Protein AF-A0A1D3D3E5-F1 (afdb_monomer_lite)

InterPro domains:
  IPR006357 HAD-superfamily hydrolase, subfamily IIA [PF13344] (22-102)
  IPR006357 HAD-superfamily hydrolase, subfamily IIA [TIGR01460] (21-247)
  IPR023214 HAD superfamily [G3DSA:3.40.50.1000] (22-260)
  IPR023214 HAD superfamily [G3DSA:3.40.50.1000] (60-199)
  IPR036412 HAD-like superfamily [SSF56784] (21-257)

pLDDT: mean 77.62, std 26.49, range [22.97, 98.88]

Foldseek 3Di:
DWKKKWFDDDDDDDDDDDDDPPPDIQIATAELAQQAALVRVQVVCVVVVHHDDSLRYQYLLLLVLVVVVVVVVVVVVVDPAAEAEEEAHHPRSVVSNVVSVHHYDDAQPPDDDDFPPVPPGDDDDDLRYQAYEFFDGPPDDPNSLVRLLCCCQVNVHAAAYSALPQWDCPDPPDTDGGRNVRQVSSCVSNVAHHQYRAFLHPSSLVSVCVSCVPTDQARIETEEADCRGRVNNCVVNVHHYDHDCPDDDHPVNVVVVVVVVVVLVVVVDDDDDPDDDDDDDYDDDDDDDDDDDDDDDDDDDDVVPPVPDPNDDDDDDDDDD

Radius of gyration: 25.38 Å; chains: 1; bounding box: 87×49×77 Å

Organism: NCBI:txid88456

Structure (mmCIF, N/CA/C/O backbone):
data_AF-A0A1D3D3E5-F1
#
_entry.id   AF-A0A1D3D3E5-F1
#
loop_
_atom_site.group_PDB
_atom_site.id
_atom_site.type_symbol
_atom_site.label_atom_id
_atom_site.label_alt_id
_atom_site.label_comp_id
_atom_site.label_asym_id
_atom_site.label_entity_id
_atom_site.label_seq_id
_atom_site.pdbx_PDB_ins_code
_atom_site.Cartn_x
_atom_site.Cartn_y
_atom_site.Cartn_z
_atom_site.occupancy
_atom_site.B_iso_or_equiv
_atom_site.auth_seq_id
_atom_site.auth_comp_id
_atom_site.auth_asym_id
_atom_site.auth_atom_id
_atom_site.pdbx_PDB_model_num
ATOM 1 N N . MET A 1 1 ? -5.821 12.959 5.606 1.00 32.31 1 MET A N 1
ATOM 2 C CA . MET A 1 1 ? -6.548 13.275 6.849 1.00 32.31 1 MET A CA 1
ATOM 3 C C . MET A 1 1 ? -7.236 11.982 7.234 1.00 32.31 1 MET A C 1
ATOM 5 O O . MET A 1 1 ? -7.736 11.314 6.345 1.00 32.31 1 MET A O 1
ATOM 9 N N . SER A 1 2 ? -6.997 11.518 8.459 1.00 32.91 2 SER A N 1
ATOM 10 C CA . SER A 1 2 ? -7.168 10.118 8.868 1.00 32.91 2 SER A CA 1
ATOM 11 C C . SER A 1 2 ? -8.568 9.887 9.411 1.00 32.91 2 SER A C 1
ATOM 13 O O . SER A 1 2 ? -9.016 10.667 10.246 1.00 32.91 2 SER A O 1
ATOM 15 N N . GLY A 1 3 ? -9.197 8.791 8.994 1.00 30.47 3 GLY A N 1
ATOM 16 C CA . GLY A 1 3 ? -10.377 8.267 9.659 1.00 30.47 3 GLY A CA 1
ATOM 17 C C . GLY A 1 3 ? -10.046 7.698 11.044 1.00 30.47 3 GLY A C 1
ATOM 18 O O . GLY A 1 3 ? -8.921 7.236 11.270 1.00 30.47 3 GLY A O 1
ATOM 19 N N . THR A 1 4 ? -11.001 7.776 11.971 1.00 36.31 4 THR A N 1
ATOM 20 C CA . THR A 1 4 ? -10.875 7.393 13.387 1.00 36.31 4 THR A CA 1
ATOM 21 C C . THR A 1 4 ? -11.815 6.234 13.699 1.00 36.31 4 THR A C 1
ATOM 23 O O . THR A 1 4 ? -12.999 6.333 13.415 1.00 36.31 4 THR A O 1
ATOM 26 N N . LEU A 1 5 ? -11.307 5.158 14.299 1.00 32.28 5 LEU A N 1
ATOM 27 C CA . LEU A 1 5 ? -12.083 3.990 14.737 1.00 32.28 5 LEU A CA 1
ATOM 28 C C . LEU A 1 5 ? -12.187 3.945 16.277 1.00 32.28 5 LEU A C 1
ATOM 30 O O . LEU A 1 5 ? -11.155 4.117 16.927 1.00 32.28 5 LEU A O 1
ATOM 34 N N . THR A 1 6 ? -13.377 3.739 16.871 1.00 32.62 6 THR A N 1
ATOM 35 C CA . THR A 1 6 ? -13.570 3.735 18.353 1.00 32.62 6 THR A CA 1
ATOM 36 C C . THR A 1 6 ? -14.175 2.444 18.912 1.00 32.62 6 THR A C 1
ATOM 38 O O . THR A 1 6 ? -15.279 2.176 18.489 1.00 32.62 6 THR A O 1
ATOM 41 N N . THR A 1 7 ? -13.586 1.769 19.920 1.00 34.97 7 THR A N 1
ATOM 42 C CA . THR A 1 7 ? -14.172 0.658 20.744 1.00 34.97 7 THR A CA 1
ATOM 43 C C . THR A 1 7 ? -13.557 0.533 22.162 1.00 34.97 7 THR A C 1
ATOM 45 O O . THR A 1 7 ? -12.591 1.253 22.424 1.00 34.97 7 THR A O 1
ATOM 48 N N . PRO A 1 8 ? -14.123 -0.273 23.107 1.00 35.38 8 PRO A N 1
ATOM 49 C CA . PRO A 1 8 ? -13.685 -0.370 24.515 1.00 35.38 8 PRO A CA 1
ATOM 50 C C . PRO A 1 8 ? -12.708 -1.527 24.883 1.00 35.38 8 PRO A C 1
ATOM 52 O O . PRO A 1 8 ? -13.111 -2.691 24.874 1.00 35.38 8 PRO A O 1
ATOM 55 N N . ALA A 1 9 ? -11.510 -1.188 25.390 1.00 30.45 9 ALA A N 1
ATOM 56 C CA . ALA A 1 9 ? -10.502 -2.143 25.890 1.00 30.45 9 ALA A CA 1
ATOM 57 C C . ALA A 1 9 ? -10.400 -2.218 27.425 1.00 30.45 9 ALA A C 1
ATOM 59 O O . ALA A 1 9 ? -10.639 -1.238 28.138 1.00 30.45 9 ALA A O 1
ATOM 60 N N . ALA A 1 10 ? -9.976 -3.388 27.915 1.00 30.36 10 ALA A N 1
ATOM 61 C CA . ALA A 1 10 ? -9.790 -3.755 29.320 1.00 30.36 10 ALA A CA 1
ATOM 62 C C . ALA A 1 10 ? -8.475 -3.242 29.962 1.00 30.36 10 ALA A C 1
ATOM 64 O O . ALA A 1 10 ? -7.513 -2.870 29.299 1.00 30.36 10 ALA A O 1
ATOM 65 N N . SER A 1 11 ? -8.475 -3.220 31.299 1.00 32.47 11 SER A N 1
ATOM 66 C CA . SER A 1 11 ? -7.604 -2.468 32.218 1.00 32.47 11 SER A CA 1
ATOM 67 C C . SER A 1 11 ? -6.360 -3.195 32.759 1.00 32.47 11 SER A C 1
ATOM 69 O O . SER A 1 11 ? -6.458 -4.385 33.048 1.00 32.47 11 SER A O 1
ATOM 71 N N . SER A 1 12 ? -5.326 -2.435 33.174 1.00 29.75 12 SER A N 1
ATOM 72 C CA . SER A 1 12 ? -4.644 -2.643 34.478 1.00 29.75 12 SER A CA 1
ATOM 73 C C . SER A 1 12 ? -3.801 -1.437 34.980 1.00 29.75 12 SER A C 1
ATOM 75 O O . SER A 1 12 ? -2.846 -1.043 34.319 1.00 29.75 12 SER A O 1
ATOM 77 N N . THR A 1 13 ? -4.144 -0.960 36.199 1.00 31.55 13 THR A N 1
ATOM 78 C CA . THR A 1 13 ? -3.358 -0.269 37.277 1.00 31.55 13 THR A CA 1
ATOM 79 C C . THR A 1 13 ? -2.727 1.127 37.048 1.00 31.55 13 THR A C 1
ATOM 81 O O . THR A 1 13 ? -2.071 1.320 36.040 1.00 31.55 13 THR A O 1
ATOM 84 N N . ALA A 1 14 ? -2.707 2.126 37.956 1.00 30.61 14 ALA A N 1
ATOM 85 C CA . ALA A 1 14 ? -3.463 2.524 39.163 1.00 30.61 14 ALA A CA 1
ATOM 86 C C . ALA A 1 14 ? -2.977 3.936 39.635 1.00 30.61 14 ALA A C 1
ATOM 88 O O . ALA A 1 14 ? -1.772 4.134 39.772 1.00 30.61 14 ALA A O 1
ATOM 89 N N . SER A 1 15 ? -3.885 4.896 39.898 1.00 27.84 15 SER A N 1
ATOM 90 C CA . SER A 1 15 ? -3.884 5.933 40.979 1.00 27.84 15 SER A CA 1
ATOM 91 C C . SER A 1 15 ? -4.941 7.036 40.693 1.00 27.84 15 SER A C 1
ATOM 93 O O . SER A 1 15 ? -5.090 7.491 39.565 1.00 27.84 15 SER A O 1
ATOM 95 N N . THR A 1 16 ? -5.754 7.375 41.702 1.00 36.06 16 THR A N 1
ATOM 96 C CA . THR A 1 16 ? -7.124 7.964 41.651 1.00 36.06 16 THR A CA 1
ATOM 97 C C . THR A 1 16 ? -7.174 9.529 41.678 1.00 36.06 16 THR A C 1
ATOM 99 O O . THR A 1 16 ? -6.125 10.142 41.846 1.00 36.06 16 THR A O 1
ATOM 102 N N . PRO A 1 17 ? -8.333 10.227 41.501 1.00 52.41 17 PRO A N 1
ATOM 103 C CA . PRO A 1 17 ? -8.557 11.204 40.415 1.00 52.41 17 PRO A CA 1
ATOM 104 C C . PRO A 1 17 ? -8.975 12.625 40.897 1.00 52.41 17 PRO A C 1
ATOM 106 O O . PRO A 1 17 ? -9.085 12.868 42.099 1.00 52.41 17 PRO A O 1
ATOM 109 N N . PRO A 1 18 ? -9.333 13.553 39.979 1.00 36.53 18 PRO A N 1
ATOM 110 C CA . PRO A 1 18 ? -10.574 14.297 40.226 1.00 36.53 18 PRO A CA 1
ATOM 111 C C . PRO A 1 18 ? -11.495 14.470 38.997 1.00 36.53 18 PRO A C 1
ATOM 113 O O . PRO A 1 18 ? -11.074 14.805 37.895 1.00 36.53 18 PRO A O 1
ATOM 116 N N . THR A 1 19 ? -12.792 14.274 39.269 1.00 36.34 19 THR A N 1
ATOM 117 C CA . THR A 1 19 ? -13.997 14.867 38.647 1.00 36.34 19 THR A CA 1
ATOM 118 C C . THR A 1 19 ? -14.174 14.837 37.120 1.00 36.34 19 THR A C 1
ATOM 120 O O . THR A 1 19 ? -13.671 15.684 36.387 1.00 36.34 19 THR A O 1
ATOM 123 N N . GLY A 1 20 ? -15.064 13.937 36.682 1.00 33.00 20 GLY A N 1
ATOM 124 C CA . GLY A 1 20 ? -15.698 13.911 35.362 1.00 33.00 20 GLY A CA 1
ATOM 125 C C . GLY A 1 20 ? -15.494 12.563 34.681 1.00 33.00 20 GLY A C 1
ATOM 126 O O . GLY A 1 20 ? -14.380 12.255 34.275 1.00 33.00 20 GLY A O 1
ATOM 127 N N . ASN A 1 21 ? -16.554 11.762 34.536 1.00 38.19 21 ASN A N 1
ATOM 128 C CA . ASN A 1 21 ? -16.557 10.522 33.748 1.00 38.19 21 ASN A CA 1
ATOM 129 C C . ASN A 1 21 ? -16.274 10.827 32.260 1.00 38.19 21 ASN A C 1
ATOM 131 O O . ASN A 1 21 ? -17.169 10.796 31.418 1.00 38.19 21 ASN A O 1
ATOM 135 N N . LYS A 1 22 ? -15.024 11.135 31.907 1.00 44.12 22 LYS A N 1
ATOM 136 C CA . LYS A 1 22 ? -14.541 11.060 30.531 1.00 44.12 22 LYS A CA 1
ATOM 137 C C . LYS A 1 22 ? -14.274 9.588 30.265 1.00 44.12 22 LYS A C 1
ATOM 139 O O . LYS A 1 22 ? -13.222 9.075 30.628 1.00 44.12 22 LYS A O 1
ATOM 144 N N . GLN A 1 23 ? -15.258 8.893 29.699 1.00 55.16 23 GLN A N 1
ATOM 145 C CA . GLN A 1 23 ? -15.055 7.530 29.215 1.00 55.16 23 GLN A CA 1
ATOM 146 C C . GLN A 1 23 ? -13.846 7.533 28.269 1.00 55.16 23 GLN A C 1
ATOM 148 O O . GLN A 1 23 ? -13.892 8.155 27.207 1.00 55.16 23 GLN A O 1
ATOM 153 N N . HIS A 1 24 ? -12.752 6.894 28.686 1.00 69.88 24 HIS A N 1
ATOM 154 C CA . HIS A 1 24 ? -11.571 6.708 27.853 1.00 69.88 24 HIS A CA 1
ATOM 155 C C . HIS A 1 24 ? -11.975 5.846 26.652 1.00 69.88 24 HIS A C 1
ATOM 157 O O . HIS A 1 24 ? -12.367 4.693 26.819 1.00 69.88 24 HIS A O 1
ATOM 163 N N . LYS A 1 25 ? -11.938 6.426 25.449 1.00 83.06 25 LYS A N 1
ATOM 164 C CA . LYS A 1 25 ? -12.136 5.702 24.189 1.00 83.06 25 LYS A CA 1
ATOM 165 C C . LYS A 1 25 ? -10.772 5.356 23.608 1.00 83.06 25 LYS A C 1
ATOM 167 O O . LYS A 1 25 ? -9.918 6.239 23.517 1.00 83.06 25 LYS A O 1
ATOM 172 N N . SER A 1 26 ? -10.592 4.111 23.180 1.00 88.00 26 SER A N 1
ATOM 173 C CA . SER A 1 26 ? -9.443 3.731 22.360 1.00 88.00 26 SER A CA 1
ATOM 174 C C . SER A 1 26 ? -9.603 4.333 20.967 1.00 88.00 26 SER A C 1
ATOM 176 O O . SER A 1 26 ? -10.707 4.372 20.418 1.00 88.00 26 SER A O 1
ATOM 178 N N . VAL A 1 27 ? -8.504 4.842 20.416 1.00 92.62 27 VAL A N 1
ATOM 179 C CA . VAL A 1 27 ? -8.473 5.518 19.116 1.00 92.62 27 VAL A CA 1
ATOM 180 C C . VAL A 1 27 ? -7.399 4.878 18.257 1.00 92.62 27 VAL A C 1
ATOM 182 O O . VAL A 1 27 ? -6.234 4.852 18.658 1.00 92.62 27 VAL A O 1
ATOM 185 N N . TYR A 1 28 ? -7.803 4.427 17.071 1.00 96.25 28 TYR A N 1
ATOM 186 C CA . TYR A 1 28 ? -6.913 3.977 16.005 1.00 96.25 28 TYR A CA 1
ATOM 187 C C . TYR A 1 28 ? -7.003 4.922 14.801 1.00 96.25 28 TYR A C 1
ATOM 189 O O . TYR A 1 28 ? -8.079 5.424 14.460 1.00 96.25 28 TYR A O 1
ATOM 197 N N . TYR A 1 29 ? -5.864 5.150 14.154 1.00 97.06 29 TYR A N 1
ATOM 198 C CA . TYR A 1 29 ? -5.689 5.987 12.973 1.00 97.06 29 TYR A CA 1
ATOM 199 C C . TYR A 1 29 ? -5.499 5.092 11.755 1.00 97.06 29 TYR A C 1
ATOM 201 O O . TYR A 1 29 ? -4.453 4.463 11.595 1.00 97.06 29 TYR A O 1
ATOM 209 N N . LEU A 1 30 ? -6.523 5.040 10.903 1.00 97.06 30 LEU A N 1
ATOM 210 C CA . LEU A 1 30 ? -6.578 4.143 9.754 1.00 97.06 30 LEU A CA 1
ATOM 211 C C . LEU A 1 30 ? -6.383 4.911 8.439 1.00 97.06 30 LEU A C 1
ATOM 213 O O . LEU A 1 30 ? -7.235 5.714 8.045 1.00 97.06 30 LEU A O 1
ATOM 217 N N . THR A 1 31 ? -5.295 4.642 7.714 1.00 95.56 31 THR A N 1
ATOM 218 C CA . THR A 1 31 ? -4.895 5.433 6.534 1.00 95.56 31 THR A CA 1
ATOM 219 C C . THR A 1 31 ? -4.471 4.585 5.332 1.00 95.56 31 THR A C 1
ATOM 221 O O . THR A 1 31 ? -3.685 3.648 5.458 1.00 95.56 31 THR A O 1
ATOM 224 N N . ASN A 1 32 ? -4.937 4.969 4.135 1.00 95.75 32 ASN A N 1
ATOM 225 C CA . ASN A 1 32 ? -4.475 4.391 2.865 1.00 95.75 32 ASN A CA 1
ATOM 226 C C . ASN A 1 32 ? -3.113 4.939 2.413 1.00 95.75 32 ASN A C 1
ATOM 228 O O . ASN A 1 32 ? -2.501 4.402 1.490 1.00 95.75 32 ASN A O 1
ATOM 232 N N . ASN A 1 33 ? -2.605 5.981 3.071 1.00 94.44 33 ASN A N 1
ATOM 233 C CA . ASN A 1 33 ? -1.346 6.606 2.699 1.00 94.44 33 ASN A CA 1
ATOM 234 C C . ASN A 1 33 ? -0.138 5.726 3.091 1.00 94.44 33 ASN A C 1
ATOM 236 O O . ASN A 1 33 ? 0.085 5.485 4.276 1.00 94.44 33 ASN A O 1
ATOM 240 N N . SER A 1 34 ? 0.655 5.315 2.095 1.00 95.50 34 SER A N 1
ATOM 241 C CA . SER A 1 34 ? 1.883 4.523 2.255 1.00 95.50 34 SER A CA 1
ATOM 242 C C . SER A 1 34 ? 3.176 5.347 2.212 1.00 95.50 34 SER A C 1
ATOM 244 O O . SER A 1 34 ? 4.249 4.761 2.173 1.00 95.50 34 SER A O 1
ATOM 246 N N . THR A 1 35 ? 3.122 6.684 2.179 1.00 95.81 35 THR A N 1
ATOM 247 C CA . THR A 1 35 ? 4.333 7.523 2.068 1.00 95.81 35 THR A CA 1
ATOM 248 C C . THR A 1 35 ? 5.177 7.554 3.337 1.00 95.81 35 THR A C 1
ATOM 250 O O . THR A 1 35 ? 6.322 7.988 3.300 1.00 95.81 35 THR A O 1
ATOM 253 N N . LEU A 1 36 ? 4.596 7.171 4.477 1.00 96.94 36 LEU A N 1
ATOM 254 C CA . LEU A 1 36 ? 5.242 7.174 5.786 1.00 96.94 36 LEU A CA 1
ATOM 255 C C . LEU A 1 36 ? 5.172 5.779 6.415 1.00 96.94 36 LEU A C 1
ATOM 257 O O . LEU A 1 36 ? 4.212 5.028 6.204 1.00 96.94 36 LEU A O 1
ATOM 261 N N . SER A 1 37 ? 6.176 5.472 7.228 1.00 98.00 37 SER A N 1
ATOM 262 C CA . SER A 1 37 ? 6.123 4.401 8.218 1.00 98.00 37 SER A CA 1
ATOM 263 C C . SER A 1 37 ? 5.167 4.774 9.357 1.00 98.00 37 SER A C 1
ATOM 265 O O . SER A 1 37 ? 4.745 5.931 9.492 1.00 98.00 37 SER A O 1
ATOM 267 N N . ARG A 1 38 ? 4.837 3.819 10.228 1.00 98.06 38 ARG A N 1
ATOM 268 C CA . ARG A 1 38 ? 4.086 4.085 11.463 1.00 98.06 38 ARG A CA 1
ATOM 269 C C . ARG A 1 38 ? 4.810 5.099 12.337 1.00 98.06 38 ARG A C 1
ATOM 271 O O . ARG A 1 38 ? 4.169 6.031 12.816 1.00 98.06 38 ARG A O 1
ATOM 278 N N . LYS A 1 39 ? 6.138 4.996 12.448 1.00 97.81 39 LYS A N 1
ATOM 279 C CA . LYS A 1 39 ? 6.988 5.999 13.112 1.00 97.81 39 LYS A CA 1
ATOM 280 C C . LYS A 1 39 ? 6.805 7.388 12.512 1.00 97.81 39 LYS A C 1
ATOM 282 O O . LYS A 1 39 ? 6.546 8.345 13.241 1.00 97.81 39 LYS A O 1
ATOM 287 N N . GLY A 1 40 ? 6.858 7.491 11.184 1.00 97.69 40 GLY A N 1
ATOM 288 C CA . GLY A 1 40 ? 6.626 8.748 10.475 1.00 97.69 40 GLY A CA 1
ATOM 289 C C . GLY A 1 40 ? 5.229 9.327 10.724 1.00 97.69 40 GLY A C 1
ATOM 290 O O . GLY A 1 40 ? 5.082 10.533 10.929 1.00 97.69 40 GLY A O 1
ATOM 291 N N . PHE A 1 41 ? 4.191 8.487 10.759 1.00 97.75 41 PHE A N 1
ATOM 292 C CA . PHE A 1 41 ? 2.831 8.928 11.081 1.00 97.75 41 PHE A CA 1
ATOM 293 C C . PHE A 1 41 ? 2.669 9.364 12.536 1.00 97.75 41 PHE A C 1
ATOM 295 O O . PHE A 1 41 ? 2.012 10.376 12.769 1.00 97.75 41 PHE A O 1
ATOM 302 N N . VAL A 1 42 ? 3.279 8.661 13.492 1.00 97.81 42 VAL A N 1
ATOM 303 C CA . VAL A 1 42 ? 3.283 9.065 14.904 1.00 97.81 42 VAL A CA 1
ATOM 304 C C . VAL A 1 42 ? 3.918 10.443 15.052 1.00 97.81 42 VAL A C 1
ATOM 306 O O . VAL A 1 42 ? 3.284 11.346 15.596 1.00 97.81 42 VAL A O 1
ATOM 309 N N . ALA A 1 43 ? 5.111 10.646 14.487 1.00 97.31 43 ALA A N 1
ATOM 310 C CA . ALA A 1 43 ? 5.784 11.943 14.510 1.00 97.31 43 ALA A CA 1
ATOM 311 C C . ALA A 1 43 ? 4.911 13.042 13.878 1.00 97.31 43 ALA A C 1
ATOM 313 O O . ALA A 1 43 ? 4.754 14.125 14.439 1.00 97.31 43 ALA A O 1
ATOM 314 N N . LYS A 1 44 ? 4.271 12.753 12.739 1.00 96.06 44 LYS A N 1
ATOM 315 C CA . LYS A 1 44 ? 3.366 13.695 12.069 1.00 96.06 44 LYS A CA 1
ATOM 316 C C . LYS A 1 44 ? 2.115 14.024 12.888 1.00 96.06 44 LYS A C 1
ATOM 318 O O . LYS A 1 44 ? 1.667 15.163 12.873 1.00 96.06 44 LYS A O 1
ATOM 323 N N . LEU A 1 45 ? 1.505 13.053 13.557 1.00 94.88 45 LEU A N 1
ATOM 324 C CA . LEU A 1 45 ? 0.327 13.298 14.393 1.00 94.88 45 LEU A CA 1
ATOM 325 C C . LEU A 1 45 ? 0.702 14.106 15.641 1.00 94.88 45 LEU A C 1
ATOM 327 O O . LEU A 1 45 ? -0.020 15.030 16.011 1.00 94.88 45 LEU A O 1
ATOM 331 N N . GLN A 1 46 ? 1.877 13.850 16.216 1.00 95.00 46 GLN A N 1
ATOM 332 C CA . GLN A 1 46 ? 2.401 14.623 17.341 1.00 95.00 46 GLN A CA 1
ATOM 333 C C . GLN A 1 46 ? 2.611 16.103 16.992 1.00 95.00 46 GLN A C 1
ATOM 335 O O . GLN A 1 46 ? 2.231 16.961 17.787 1.00 95.00 46 GLN A O 1
ATOM 340 N N . THR A 1 47 ? 3.126 16.437 15.799 1.00 96.69 47 THR A N 1
ATOM 341 C CA . THR A 1 47 ? 3.261 17.850 15.377 1.00 96.69 47 THR A CA 1
ATOM 342 C C . THR A 1 47 ? 1.917 18.556 15.188 1.00 96.69 47 THR A C 1
ATOM 344 O O . THR A 1 47 ? 1.852 19.780 15.268 1.00 96.69 47 THR A O 1
ATOM 347 N N . LEU A 1 48 ? 0.836 17.798 14.990 1.00 94.62 48 LEU A N 1
ATOM 348 C CA . LEU A 1 48 ? -0.538 18.302 14.934 1.00 94.62 48 LEU A CA 1
ATOM 349 C C . LEU A 1 48 ? -1.212 18.357 16.318 1.00 94.62 48 LEU A C 1
ATOM 351 O O . LEU A 1 48 ? -2.404 18.643 16.401 1.00 94.62 48 LEU A O 1
ATOM 355 N N . GLY A 1 49 ? -0.478 18.072 17.399 1.00 95.06 49 GLY A N 1
ATOM 356 C CA . GLY A 1 49 ? -1.012 18.045 18.763 1.00 95.06 49 GLY A CA 1
ATOM 357 C C . GLY A 1 49 ? -1.844 16.800 19.080 1.00 95.06 49 GLY A C 1
ATOM 358 O O . GLY A 1 49 ? -2.612 16.809 20.040 1.00 95.06 49 GLY A O 1
ATOM 359 N N . VAL A 1 50 ? -1.710 15.734 18.285 1.00 94.44 50 VAL A N 1
ATOM 360 C CA . VAL A 1 50 ? -2.454 14.480 18.442 1.00 94.44 50 VAL A CA 1
ATOM 361 C C . VAL A 1 50 ? -1.520 13.398 19.003 1.00 94.44 50 VAL A C 1
ATOM 363 O O . VAL A 1 50 ? -0.759 12.788 18.246 1.00 94.44 50 VAL A O 1
ATOM 366 N N . PRO A 1 51 ? -1.539 13.138 20.325 1.00 90.81 51 PRO A N 1
ATOM 367 C CA . PRO A 1 51 ? -0.727 12.080 20.910 1.00 90.81 51 PRO A CA 1
ATOM 368 C C . PRO A 1 51 ? -1.226 10.707 20.442 1.00 90.81 51 PRO A C 1
ATOM 370 O O . PRO A 1 51 ? -2.416 10.398 20.516 1.00 90.81 51 PRO A O 1
ATOM 373 N N . CYS A 1 52 ? -0.306 9.875 19.959 1.00 93.56 52 CYS A N 1
ATOM 374 C CA . CYS A 1 52 ? -0.582 8.502 19.555 1.00 93.56 52 CYS A CA 1
ATOM 375 C C . CYS A 1 52 ? 0.678 7.635 19.656 1.00 93.56 52 CYS A C 1
ATOM 377 O O . CYS A 1 52 ? 1.798 8.142 19.747 1.00 93.56 52 CYS A O 1
ATOM 379 N N . THR A 1 53 ? 0.470 6.325 19.640 1.00 95.88 53 THR A N 1
ATOM 380 C CA . THR A 1 53 ? 1.512 5.293 19.612 1.00 95.88 53 THR A CA 1
ATOM 381 C C . THR A 1 53 ? 1.521 4.579 18.259 1.00 95.88 53 THR A C 1
ATOM 383 O O . THR A 1 53 ? 0.546 4.644 17.510 1.00 95.88 53 THR A O 1
ATOM 386 N N . GLU A 1 54 ? 2.598 3.860 17.933 1.00 96.00 54 GLU A N 1
ATOM 387 C CA . GLU A 1 54 ? 2.678 3.090 16.681 1.00 96.00 54 GLU A CA 1
ATOM 388 C C . GLU A 1 54 ? 1.600 1.999 16.591 1.00 96.00 54 GLU A C 1
ATOM 390 O O . GLU A 1 54 ? 1.122 1.692 15.502 1.00 96.00 54 GLU A O 1
ATOM 395 N N . GLN A 1 55 ? 1.185 1.429 17.727 1.00 95.31 55 GLN A N 1
ATOM 396 C CA . GLN A 1 55 ? 0.116 0.429 17.816 1.00 95.31 55 GLN A CA 1
ATOM 397 C C . GLN A 1 55 ? -1.240 1.002 17.392 1.00 95.31 55 GLN A C 1
ATOM 399 O O . GLN A 1 55 ? -2.089 0.273 16.889 1.00 95.31 55 GLN A O 1
ATOM 404 N N . GLN A 1 56 ? -1.428 2.312 17.556 1.00 96.00 56 GLN A N 1
ATOM 405 C CA . GLN A 1 56 ? -2.644 3.005 17.149 1.00 96.00 56 GLN A CA 1
ATOM 406 C C . GLN A 1 56 ? -2.639 3.390 15.667 1.00 96.00 56 GLN A C 1
ATOM 408 O O . GLN A 1 56 ? -3.658 3.866 15.178 1.00 96.00 56 GLN A O 1
ATOM 413 N N . VAL A 1 57 ? -1.534 3.218 14.935 1.00 97.75 57 VAL A N 1
ATOM 414 C CA . VAL A 1 57 ? -1.448 3.576 13.513 1.00 97.75 57 VAL A CA 1
ATOM 415 C C . VAL A 1 57 ? -1.576 2.328 12.647 1.00 97.75 57 VAL A C 1
ATOM 417 O O . VAL A 1 57 ? -0.682 1.486 12.592 1.00 97.75 57 VAL A O 1
ATOM 420 N N . LEU A 1 58 ? -2.678 2.255 11.906 1.00 98.00 58 LEU A N 1
ATOM 421 C CA . LEU A 1 58 ? -2.970 1.201 10.943 1.00 98.00 58 LEU A CA 1
ATOM 422 C C . LEU A 1 58 ? -2.882 1.804 9.536 1.00 98.00 58 LEU A C 1
ATOM 424 O O . LEU A 1 58 ? -3.795 2.473 9.052 1.00 98.00 58 LEU A O 1
ATOM 428 N N . CYS A 1 59 ? -1.736 1.628 8.887 1.00 97.38 59 CYS A N 1
ATOM 429 C CA . CYS A 1 59 ? -1.454 2.182 7.565 1.00 97.38 59 CYS A CA 1
ATOM 430 C C . CYS A 1 59 ? -1.184 1.086 6.532 1.00 97.38 59 CYS A C 1
ATOM 432 O O . CYS A 1 59 ? -0.845 -0.051 6.869 1.00 97.38 59 CYS A O 1
ATOM 434 N N . THR A 1 60 ? -1.296 1.432 5.251 1.00 97.94 60 THR A N 1
ATOM 435 C CA . THR A 1 60 ? -1.030 0.494 4.149 1.00 97.94 60 THR A CA 1
ATOM 436 C C . THR A 1 60 ? 0.416 0.027 4.098 1.00 97.94 60 THR A C 1
ATOM 438 O O . THR A 1 60 ? 0.645 -1.121 3.733 1.00 97.94 60 THR A O 1
ATOM 441 N N . SER A 1 61 ? 1.388 0.846 4.514 1.00 98.12 61 SER A N 1
ATOM 442 C CA . SER A 1 61 ? 2.784 0.411 4.652 1.00 98.12 61 SER A CA 1
ATOM 443 C C . SER A 1 61 ? 2.916 -0.730 5.669 1.00 98.12 61 SER A C 1
ATOM 445 O O . SER A 1 61 ? 3.546 -1.745 5.373 1.00 98.12 61 SER A O 1
ATOM 447 N N . TYR A 1 62 ? 2.235 -0.635 6.817 1.00 98.44 62 TYR A N 1
ATOM 448 C CA . TYR A 1 62 ? 2.247 -1.691 7.833 1.00 98.44 62 TYR A CA 1
ATOM 449 C C . TYR A 1 62 ? 1.451 -2.932 7.410 1.00 98.44 62 TYR A C 1
ATOM 451 O O . TYR A 1 62 ? 1.938 -4.051 7.574 1.00 98.44 62 TYR A O 1
ATOM 459 N N . SER A 1 63 ? 0.272 -2.751 6.802 1.00 98.31 63 SER A N 1
ATOM 460 C CA . SER A 1 63 ? -0.510 -3.860 6.227 1.00 98.31 63 SER A CA 1
ATOM 461 C C . SER A 1 63 ? 0.310 -4.640 5.192 1.00 98.31 63 SER A C 1
ATOM 463 O O . SER A 1 63 ? 0.396 -5.866 5.268 1.00 98.31 63 SER A O 1
ATOM 465 N N . THR A 1 64 ? 1.026 -3.930 4.313 1.00 98.56 64 THR A N 1
ATOM 466 C CA . THR A 1 64 ? 1.939 -4.531 3.328 1.00 98.56 64 THR A CA 1
ATOM 467 C C . THR A 1 64 ? 3.031 -5.357 4.008 1.00 98.56 64 THR A C 1
ATOM 469 O O . THR A 1 64 ? 3.249 -6.513 3.643 1.00 98.56 64 THR A O 1
ATOM 472 N N . ALA A 1 65 ? 3.703 -4.801 5.021 1.00 98.31 65 ALA A N 1
ATOM 473 C CA . ALA A 1 65 ? 4.769 -5.498 5.738 1.00 98.31 65 ALA A CA 1
ATOM 474 C C . ALA A 1 65 ? 4.263 -6.772 6.440 1.00 98.31 65 ALA A C 1
ATOM 476 O O . ALA A 1 65 ? 4.871 -7.839 6.317 1.00 98.31 65 ALA A O 1
ATOM 477 N N . LYS A 1 66 ? 3.115 -6.688 7.123 1.00 97.81 66 LYS A N 1
ATOM 478 C CA . LYS A 1 66 ? 2.436 -7.832 7.753 1.00 97.81 66 LYS A CA 1
ATOM 479 C C . LYS A 1 66 ? 2.095 -8.921 6.734 1.00 97.81 66 LYS A C 1
ATOM 481 O O . LYS A 1 66 ? 2.401 -10.093 6.974 1.00 97.81 66 LYS A O 1
ATOM 486 N N . TYR A 1 67 ? 1.507 -8.538 5.602 1.00 98.06 67 TYR A N 1
ATOM 487 C CA . TYR A 1 67 ? 1.134 -9.458 4.532 1.00 98.06 67 TYR A CA 1
ATOM 488 C C . TYR A 1 67 ? 2.364 -10.176 3.959 1.00 98.06 67 TYR A C 1
ATOM 490 O O . TYR A 1 67 ? 2.423 -11.406 3.993 1.00 98.06 67 TYR A O 1
ATOM 498 N N . ILE A 1 68 ? 3.393 -9.436 3.535 1.00 97.81 68 ILE A N 1
ATOM 499 C CA . ILE A 1 68 ? 4.618 -10.022 2.969 1.00 97.81 68 ILE A CA 1
ATOM 500 C C . ILE A 1 68 ? 5.290 -10.951 3.978 1.00 97.81 68 ILE A C 1
ATOM 502 O O . ILE A 1 68 ? 5.651 -12.073 3.628 1.00 97.81 68 ILE A O 1
ATOM 506 N N . ARG A 1 69 ? 5.390 -10.564 5.257 1.00 95.50 69 ARG A N 1
ATOM 507 C CA . ARG A 1 69 ? 5.961 -11.449 6.283 1.00 95.50 69 ARG A CA 1
ATOM 508 C C . ARG A 1 69 ? 5.190 -12.740 6.472 1.00 95.50 69 ARG A C 1
ATOM 510 O O . ARG A 1 69 ? 5.810 -13.790 6.641 1.00 95.50 69 ARG A O 1
ATOM 517 N N . LYS A 1 70 ? 3.860 -12.685 6.445 1.00 94.50 70 LYS A N 1
ATOM 518 C CA . LYS A 1 70 ? 3.012 -13.881 6.511 1.00 94.50 70 LYS A CA 1
ATOM 519 C C . LYS A 1 70 ? 3.292 -14.806 5.323 1.00 94.50 70 LYS A C 1
ATOM 521 O O . LYS A 1 70 ? 3.420 -16.012 5.521 1.00 94.50 70 LYS A O 1
ATOM 526 N N . GLN A 1 71 ? 3.456 -14.252 4.122 1.00 94.12 71 GLN A N 1
ATOM 527 C CA . GLN A 1 71 ? 3.742 -15.022 2.907 1.00 94.12 71 GLN A CA 1
ATOM 528 C C . GLN A 1 71 ? 5.164 -15.606 2.902 1.00 94.12 71 GLN A C 1
ATOM 530 O O . GLN A 1 71 ? 5.326 -16.803 2.677 1.00 94.12 71 GLN A O 1
ATOM 535 N N . GLN A 1 72 ? 6.179 -14.817 3.265 1.00 92.62 72 GLN A N 1
ATOM 536 C CA . GLN A 1 72 ? 7.566 -15.280 3.390 1.00 92.62 72 GLN A CA 1
ATOM 537 C C . GLN A 1 72 ? 7.710 -16.403 4.419 1.00 92.62 72 GLN A C 1
ATOM 539 O O . GLN A 1 72 ? 8.392 -17.389 4.161 1.00 92.62 72 GLN A O 1
ATOM 544 N N . LYS A 1 73 ? 7.027 -16.306 5.569 1.00 90.31 73 LYS A N 1
ATOM 545 C CA . LYS A 1 73 ? 7.020 -17.387 6.564 1.00 90.31 73 LYS A CA 1
ATOM 546 C C . LYS A 1 73 ? 6.449 -18.680 5.990 1.00 90.31 73 LYS A C 1
ATOM 548 O O . LYS A 1 73 ? 7.019 -19.734 6.240 1.00 90.31 73 LYS A O 1
ATOM 553 N N . LYS A 1 74 ? 5.364 -18.628 5.212 1.00 86.50 74 LYS A N 1
ATOM 554 C CA . LYS A 1 74 ? 4.800 -19.828 4.567 1.00 86.50 74 LYS A CA 1
ATOM 555 C C . LYS A 1 74 ? 5.777 -20.451 3.565 1.00 86.50 74 LYS A C 1
ATOM 557 O O . LYS A 1 74 ? 5.937 -21.666 3.571 1.00 86.50 74 LYS A O 1
ATOM 562 N N . ALA A 1 75 ? 6.453 -19.627 2.763 1.00 84.06 75 ALA A N 1
ATOM 563 C CA . ALA A 1 75 ? 7.428 -20.083 1.772 1.00 84.06 75 ALA A CA 1
ATOM 564 C C . ALA A 1 75 ? 8.716 -20.644 2.407 1.00 84.06 75 ALA A C 1
ATOM 566 O O . ALA A 1 75 ? 9.233 -21.657 1.948 1.00 84.06 75 ALA A O 1
ATOM 567 N N . MET A 1 76 ? 9.196 -20.055 3.508 1.00 77.31 76 MET A N 1
ATOM 568 C CA . MET A 1 76 ? 10.380 -20.527 4.248 1.00 77.31 76 MET A CA 1
ATOM 569 C C . MET A 1 76 ? 10.235 -21.959 4.777 1.00 77.31 76 MET A C 1
ATOM 571 O O . MET A 1 76 ? 11.207 -22.702 4.816 1.00 77.31 76 MET A O 1
ATOM 575 N N . HIS A 1 77 ? 9.021 -22.384 5.144 1.00 68.62 77 HIS A N 1
ATOM 576 C CA . HIS A 1 77 ? 8.780 -23.781 5.535 1.00 68.62 77 HIS A CA 1
ATOM 577 C C . HIS A 1 77 ? 8.961 -24.764 4.363 1.00 68.62 77 HIS A C 1
ATOM 579 O O . HIS A 1 77 ? 9.007 -25.971 4.583 1.00 68.62 77 HIS A O 1
ATOM 585 N N . GLN A 1 78 ? 9.045 -24.262 3.128 1.00 64.75 78 GLN A N 1
ATOM 586 C CA . GLN A 1 78 ? 9.138 -25.045 1.897 1.00 64.75 78 GLN A CA 1
ATOM 587 C C . GLN A 1 78 ? 10.516 -24.913 1.222 1.00 64.75 78 GLN A C 1
ATOM 589 O O . GLN A 1 78 ? 10.900 -25.807 0.472 1.00 64.75 78 GLN A O 1
ATOM 594 N N . SER A 1 79 ? 11.271 -23.832 1.471 1.00 66.19 79 SER A N 1
ATOM 595 C CA . SER A 1 79 ? 12.591 -23.587 0.868 1.00 66.19 79 SER A CA 1
ATOM 596 C C . SER A 1 79 ? 13.416 -22.548 1.646 1.00 66.19 79 SER A C 1
ATOM 598 O O . SER A 1 79 ? 12.882 -21.539 2.093 1.00 66.19 79 SER A O 1
ATOM 600 N N . ASN A 1 80 ? 14.740 -22.739 1.727 1.00 67.50 80 ASN A N 1
ATOM 601 C CA . ASN A 1 80 ? 15.704 -21.797 2.330 1.00 67.50 80 ASN A CA 1
ATOM 602 C C . ASN A 1 80 ? 16.158 -20.675 1.362 1.00 67.50 80 ASN A C 1
ATOM 604 O O . ASN A 1 80 ? 17.291 -20.197 1.443 1.00 67.50 80 ASN A O 1
ATOM 608 N N . LYS A 1 81 ? 15.319 -20.270 0.399 1.00 74.69 81 LYS A N 1
ATOM 609 C CA . LYS A 1 81 ? 15.674 -19.239 -0.593 1.00 74.69 81 LYS A CA 1
ATOM 610 C C . LYS A 1 81 ? 15.525 -17.825 -0.006 1.00 74.69 81 LYS A C 1
ATOM 612 O O . LYS A 1 81 ? 14.582 -17.551 0.734 1.00 74.69 81 LYS A O 1
ATOM 617 N N . SER A 1 82 ? 16.442 -16.924 -0.374 1.00 79.56 82 SER A N 1
ATOM 618 C CA . SER A 1 82 ? 16.288 -15.477 -0.157 1.00 79.56 82 SER A CA 1
ATOM 619 C C . SER A 1 82 ? 15.039 -14.958 -0.880 1.00 79.56 82 SER A C 1
ATOM 621 O O . SER A 1 82 ? 14.767 -15.385 -2.001 1.00 79.56 82 SER A O 1
ATOM 623 N N . SER A 1 83 ? 14.300 -14.054 -0.231 1.00 90.38 83 SER A N 1
ATOM 624 C CA . SER A 1 83 ? 13.043 -13.487 -0.725 1.00 90.38 83 SER A CA 1
ATOM 625 C C . SER A 1 83 ? 13.052 -11.974 -0.548 1.00 90.38 83 SER A C 1
ATOM 627 O O . SER A 1 83 ? 12.984 -11.473 0.582 1.00 90.38 83 SER A O 1
ATOM 629 N N . ARG A 1 84 ? 13.156 -11.248 -1.662 1.00 95.44 84 ARG A N 1
ATOM 630 C CA . ARG A 1 84 ? 13.303 -9.788 -1.683 1.00 95.44 84 ARG A CA 1
ATOM 631 C C . ARG A 1 84 ? 12.078 -9.096 -2.257 1.00 95.44 84 ARG A C 1
ATOM 633 O O . ARG A 1 84 ? 11.261 -9.700 -2.954 1.00 95.44 84 ARG A O 1
ATOM 640 N N . VAL A 1 85 ? 11.968 -7.807 -1.951 1.00 97.94 85 VAL A N 1
ATOM 641 C CA . VAL A 1 85 ? 10.846 -6.958 -2.356 1.00 97.94 85 VAL A CA 1
ATOM 642 C C . VAL A 1 85 ? 11.348 -5.768 -3.164 1.00 97.94 85 VAL A C 1
ATOM 644 O O . VAL A 1 85 ? 12.129 -4.957 -2.662 1.00 97.94 85 VAL A O 1
ATOM 647 N N . TYR A 1 86 ? 10.860 -5.633 -4.395 1.00 98.19 86 TYR A N 1
ATOM 648 C CA . TYR A 1 86 ? 11.045 -4.418 -5.181 1.00 98.19 86 TYR A CA 1
ATOM 649 C C . TYR A 1 86 ? 9.906 -3.436 -4.904 1.00 98.19 86 TYR A C 1
ATOM 651 O O . TYR A 1 86 ? 8.730 -3.807 -4.924 1.00 98.19 86 TYR A O 1
ATOM 659 N N . VAL A 1 87 ? 10.243 -2.178 -4.630 1.00 98.50 87 VAL A N 1
ATOM 660 C CA . VAL A 1 87 ? 9.278 -1.148 -4.244 1.00 98.50 87 VAL A CA 1
ATOM 661 C C . VAL A 1 87 ? 9.245 -0.030 -5.276 1.00 98.50 87 VAL A C 1
ATOM 663 O O . VAL A 1 87 ? 10.254 0.606 -5.563 1.00 98.50 87 VAL A O 1
ATOM 666 N N . VAL A 1 88 ? 8.046 0.276 -5.758 1.00 98.38 88 VAL A N 1
ATOM 667 C CA . VAL A 1 88 ? 7.713 1.525 -6.441 1.00 98.38 88 VAL A CA 1
ATOM 668 C C . VAL A 1 88 ? 6.929 2.376 -5.445 1.00 98.38 88 VAL A C 1
ATOM 670 O O . VAL A 1 88 ? 5.733 2.173 -5.241 1.00 98.38 88 VAL A O 1
ATOM 673 N N . GLY A 1 89 ? 7.610 3.281 -4.746 1.00 97.56 89 GLY A N 1
ATOM 674 C CA . GLY A 1 89 ? 7.026 4.013 -3.623 1.00 97.56 89 GLY A CA 1
ATOM 675 C C . GLY A 1 89 ? 8.019 4.918 -2.900 1.00 97.56 89 GLY A C 1
ATOM 676 O O . GLY A 1 89 ? 9.204 4.962 -3.221 1.00 97.56 89 GLY A O 1
ATOM 677 N N . GLU A 1 90 ? 7.528 5.652 -1.907 1.00 96.81 90 GLU A N 1
ATOM 678 C CA . GLU A 1 90 ? 8.350 6.559 -1.098 1.00 96.81 90 GLU A CA 1
ATOM 679 C C . GLU A 1 90 ? 9.067 5.881 0.072 1.00 96.81 90 GLU A C 1
ATOM 681 O O . GLU A 1 90 ? 8.743 4.759 0.462 1.00 96.81 90 GLU A O 1
ATOM 686 N N . GLU A 1 91 ? 10.030 6.596 0.662 1.00 96.50 91 GLU A N 1
ATOM 687 C CA . GLU A 1 91 ? 10.943 6.046 1.670 1.00 96.50 91 GLU A CA 1
ATOM 688 C C . GLU A 1 91 ? 10.228 5.481 2.900 1.00 96.50 91 GLU A C 1
ATOM 690 O O . GLU A 1 91 ? 10.639 4.456 3.430 1.00 96.50 91 GLU A O 1
ATOM 695 N N . GLY A 1 92 ? 9.105 6.064 3.326 1.00 97.31 92 GLY A N 1
ATOM 696 C CA . GLY A 1 92 ? 8.362 5.534 4.471 1.00 97.31 92 GLY A CA 1
ATOM 697 C C . GLY A 1 92 ? 7.811 4.118 4.261 1.00 97.31 92 GLY A C 1
ATOM 698 O O . GLY A 1 92 ? 7.665 3.369 5.227 1.00 97.31 92 GLY A O 1
ATOM 699 N N . LEU A 1 93 ? 7.533 3.723 3.013 1.00 98.25 93 LEU A N 1
ATOM 700 C CA . LEU A 1 93 ? 7.155 2.348 2.686 1.00 98.25 93 LEU A CA 1
ATOM 701 C C . LEU A 1 93 ? 8.355 1.405 2.832 1.00 98.25 93 LEU A C 1
ATOM 703 O O . LEU A 1 93 ? 8.221 0.339 3.429 1.00 98.25 93 LEU A O 1
ATOM 707 N N . LEU A 1 94 ? 9.523 1.813 2.328 1.00 97.88 94 LEU A N 1
ATOM 708 C CA . LEU A 1 94 ? 10.772 1.064 2.481 1.00 97.88 94 LEU A CA 1
ATOM 709 C C . LEU A 1 94 ? 11.166 0.926 3.955 1.00 97.88 94 LEU A C 1
ATOM 711 O O . LEU A 1 94 ? 11.491 -0.174 4.398 1.00 97.88 94 LEU A O 1
ATOM 715 N N . GLU A 1 95 ? 11.088 2.009 4.726 1.00 97.94 95 GLU A N 1
ATOM 716 C CA . GLU A 1 95 ? 11.370 2.026 6.162 1.00 97.94 95 GLU A CA 1
ATOM 717 C C . GLU A 1 95 ? 10.465 1.045 6.924 1.00 97.94 95 GLU A C 1
ATOM 719 O O . GLU A 1 95 ? 10.946 0.244 7.730 1.00 97.94 95 GLU A O 1
ATOM 724 N N . GLU A 1 96 ? 9.155 1.049 6.652 1.00 9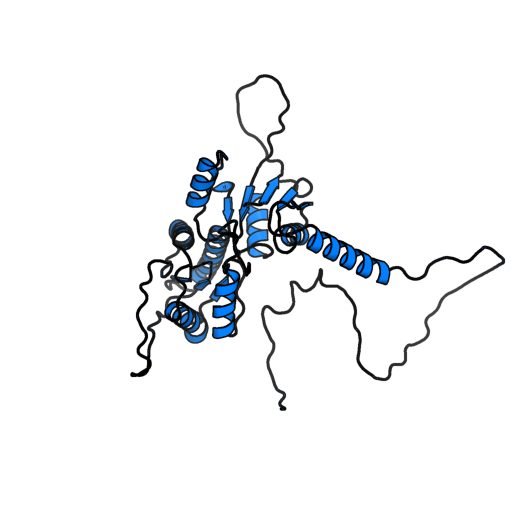8.44 96 GLU A N 1
ATOM 725 C CA . GLU A 1 96 ? 8.225 0.124 7.306 1.00 98.44 96 GLU A CA 1
ATOM 726 C C . GLU A 1 96 ? 8.545 -1.334 6.946 1.00 98.44 96 GLU A C 1
ATOM 728 O O . GLU A 1 96 ? 8.607 -2.184 7.834 1.00 98.44 96 GLU A O 1
ATOM 733 N N . LEU A 1 97 ? 8.821 -1.640 5.675 1.00 98.25 97 LEU A N 1
ATOM 734 C CA . LEU A 1 97 ? 9.203 -2.993 5.256 1.00 98.25 97 LEU A CA 1
ATOM 735 C C . LEU A 1 97 ? 10.495 -3.452 5.958 1.00 98.25 97 LEU A C 1
ATOM 737 O O . LEU A 1 97 ? 10.518 -4.511 6.595 1.00 98.25 97 LEU A O 1
ATOM 741 N N . ARG A 1 98 ? 11.544 -2.625 5.917 1.00 97.62 98 ARG A N 1
ATOM 742 C CA . ARG A 1 98 ? 12.860 -2.915 6.510 1.00 97.62 98 ARG A CA 1
ATOM 743 C C . ARG A 1 98 ? 12.802 -3.045 8.029 1.00 97.62 98 ARG A C 1
ATOM 745 O O . ARG A 1 98 ? 13.432 -3.939 8.584 1.00 97.62 98 ARG A O 1
ATOM 752 N N . SER A 1 99 ? 12.006 -2.223 8.714 1.00 97.12 99 SER A N 1
ATOM 753 C CA . SER A 1 99 ? 11.818 -2.324 10.173 1.00 97.12 99 SER A CA 1
ATOM 754 C C . SER A 1 99 ? 11.098 -3.606 10.601 1.00 97.12 99 SER A C 1
ATOM 756 O O . SER A 1 99 ? 11.296 -4.083 11.716 1.00 97.12 99 SER A O 1
ATOM 758 N N . ASN A 1 100 ? 10.337 -4.224 9.695 1.00 96.81 100 ASN A N 1
ATOM 759 C CA . ASN A 1 100 ? 9.778 -5.563 9.874 1.00 96.81 100 ASN A CA 1
ATOM 760 C C . ASN A 1 100 ? 10.751 -6.669 9.403 1.00 96.81 100 ASN A C 1
ATOM 762 O O . ASN A 1 100 ? 10.382 -7.844 9.357 1.00 96.81 100 ASN A O 1
ATOM 766 N N . GLY A 1 101 ? 11.999 -6.315 9.072 1.00 95.75 101 GLY A N 1
ATOM 767 C CA . GLY A 1 101 ? 13.109 -7.169 8.635 1.00 95.75 101 GLY A CA 1
ATOM 768 C C . GLY A 1 101 ? 13.013 -7.670 7.188 1.00 95.75 101 GLY A C 1
ATOM 769 O O . GLY A 1 101 ? 13.655 -8.666 6.848 1.00 95.75 101 GLY A O 1
ATOM 770 N N . ILE A 1 102 ? 12.128 -7.093 6.378 1.00 96.94 102 ILE A N 1
ATOM 771 C CA . ILE A 1 102 ? 11.980 -7.458 4.968 1.00 96.94 102 ILE A CA 1
ATOM 772 C C . ILE A 1 102 ? 13.124 -6.804 4.195 1.00 96.94 102 ILE A C 1
ATOM 774 O O . ILE A 1 102 ? 13.329 -5.596 4.315 1.00 96.94 102 ILE A O 1
ATOM 778 N N . ASP A 1 103 ? 13.842 -7.584 3.389 1.00 96.12 103 ASP A N 1
ATOM 779 C CA . ASP A 1 103 ? 14.812 -7.030 2.446 1.00 96.12 103 ASP A CA 1
ATOM 780 C C . ASP A 1 103 ? 14.063 -6.370 1.279 1.00 96.12 103 ASP A C 1
ATOM 782 O O . ASP A 1 103 ? 13.469 -7.045 0.432 1.00 96.12 103 ASP A O 1
ATOM 786 N N . ALA A 1 104 ? 14.036 -5.038 1.295 1.00 96.81 104 ALA A N 1
ATOM 787 C CA . ALA A 1 104 ? 13.319 -4.211 0.339 1.00 96.81 104 ALA A CA 1
ATOM 788 C C . ALA A 1 104 ? 14.230 -3.133 -0.264 1.00 96.81 104 ALA A C 1
ATOM 790 O O . ALA A 1 104 ? 14.980 -2.446 0.446 1.00 96.81 104 ALA A O 1
ATOM 791 N N . PHE A 1 105 ? 14.122 -2.955 -1.579 1.00 96.06 105 PHE A N 1
ATOM 792 C CA . PHE A 1 105 ? 14.911 -2.005 -2.365 1.00 96.06 105 PHE A CA 1
ATOM 793 C C . PHE A 1 105 ? 14.060 -1.314 -3.444 1.00 96.06 105 PHE A C 1
ATOM 795 O O . PHE A 1 105 ? 12.881 -1.628 -3.615 1.00 96.06 105 PHE A O 1
ATOM 802 N N . GLY A 1 106 ? 14.661 -0.362 -4.161 1.00 94.94 106 GLY A N 1
ATOM 803 C CA . GLY A 1 106 ? 13.977 0.509 -5.119 1.00 94.94 106 GLY A CA 1
ATOM 804 C C . GLY A 1 106 ? 13.555 1.825 -4.465 1.00 94.94 106 GLY A C 1
ATOM 805 O O . GLY A 1 106 ? 14.308 2.416 -3.693 1.00 94.94 106 GLY A O 1
ATOM 806 N N . GLY A 1 107 ? 12.335 2.266 -4.754 1.00 93.94 107 GLY A N 1
ATOM 807 C CA . GLY A 1 107 ? 11.706 3.437 -4.155 1.00 93.94 107 GLY A CA 1
ATOM 808 C C . GLY A 1 107 ? 12.263 4.779 -4.632 1.00 93.94 107 GLY A C 1
ATOM 809 O O . GLY A 1 107 ? 12.758 4.921 -5.751 1.00 93.94 107 GLY A O 1
ATOM 810 N N . GLN A 1 108 ? 12.124 5.813 -3.804 1.00 86.25 108 GLN A N 1
ATOM 811 C CA . GLN A 1 108 ? 12.382 7.207 -4.190 1.00 86.25 108 GLN A CA 1
ATOM 812 C C . GLN A 1 108 ? 13.856 7.509 -4.525 1.00 86.25 108 GLN A C 1
ATOM 814 O O . GLN A 1 108 ? 14.135 8.462 -5.261 1.00 86.25 108 GLN A O 1
ATOM 819 N N . GLU A 1 109 ? 14.792 6.732 -3.986 1.00 81.69 109 GLU A N 1
ATOM 820 C CA . GLU A 1 109 ? 16.232 6.918 -4.208 1.00 81.69 109 GLU A CA 1
ATOM 821 C C . GLU A 1 109 ? 16.744 6.245 -5.484 1.00 81.69 109 GLU A C 1
ATOM 823 O O . GLU A 1 109 ? 17.866 6.522 -5.902 1.00 81.69 109 GLU A O 1
ATOM 828 N N . GLU A 1 110 ? 15.928 5.412 -6.138 1.00 85.62 110 GLU A N 1
ATOM 829 C CA . GLU A 1 110 ? 16.298 4.828 -7.423 1.00 85.62 110 GLU A CA 1
ATOM 830 C C . GLU A 1 110 ? 16.514 5.943 -8.455 1.00 85.62 110 GLU A C 1
ATOM 832 O O . GLU A 1 110 ? 15.595 6.694 -8.804 1.00 85.62 110 GLU A O 1
ATOM 837 N N . VAL A 1 111 ? 17.763 6.062 -8.905 1.00 80.12 111 VAL A N 1
ATOM 838 C CA . VAL A 1 111 ? 18.192 7.080 -9.859 1.00 80.12 111 VAL A CA 1
ATOM 839 C C . VAL A 1 111 ? 17.556 6.783 -11.211 1.00 80.12 111 VAL A C 1
ATOM 841 O O . VAL A 1 111 ? 17.604 5.658 -11.714 1.00 80.12 111 VAL A O 1
ATOM 844 N N . TYR A 1 112 ? 16.941 7.810 -11.798 1.00 79.69 112 TYR A N 1
ATOM 845 C CA . TYR A 1 112 ? 16.474 7.718 -13.169 1.00 79.69 112 TYR A CA 1
ATOM 846 C C . TYR A 1 112 ? 17.680 7.649 -14.101 1.00 79.69 112 TYR A C 1
ATOM 848 O O . TYR A 1 112 ? 18.503 8.561 -1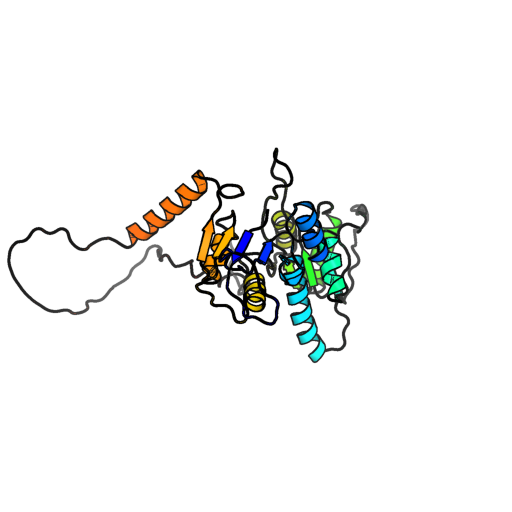4.129 1.00 79.69 112 TYR A O 1
ATOM 856 N N . GLU A 1 113 ? 17.746 6.573 -14.867 1.00 81.31 113 GLU A N 1
ATOM 857 C CA . GLU A 1 113 ? 18.697 6.404 -15.954 1.00 81.31 113 GLU A CA 1
ATOM 858 C C . GLU A 1 113 ? 17.898 6.421 -17.250 1.00 81.31 113 GLU A C 1
ATOM 860 O O . GLU A 1 113 ? 16.871 5.739 -17.358 1.00 81.31 113 GLU A O 1
ATOM 865 N N . GLU A 1 114 ? 18.339 7.235 -18.208 1.00 82.31 114 GLU A N 1
ATOM 866 C CA . GLU A 1 114 ? 17.753 7.221 -19.542 1.00 82.31 114 GLU A CA 1
ATOM 867 C C . GLU A 1 114 ? 17.984 5.857 -20.184 1.00 82.31 114 GLU A C 1
ATOM 869 O O . GLU A 1 114 ? 19.081 5.303 -20.146 1.00 82.31 114 GLU A O 1
ATOM 874 N N . ILE A 1 115 ? 16.916 5.314 -20.759 1.00 85.38 115 ILE A N 1
ATOM 875 C CA . ILE A 1 115 ? 16.962 4.047 -21.474 1.00 85.38 115 ILE A CA 1
ATOM 876 C C . ILE A 1 115 ? 17.284 4.362 -22.932 1.00 85.38 115 ILE A C 1
ATOM 878 O O . ILE A 1 115 ? 16.526 5.074 -23.596 1.00 85.38 115 ILE A O 1
ATOM 882 N N . ASP A 1 116 ? 18.400 3.833 -23.426 1.00 86.25 116 ASP A N 1
ATOM 883 C CA . ASP A 1 116 ? 18.793 3.982 -24.823 1.00 86.25 116 ASP A CA 1
ATOM 884 C C . ASP A 1 116 ? 18.003 3.015 -25.714 1.00 86.25 116 ASP A C 1
ATOM 886 O O . ASP A 1 116 ? 18.366 1.857 -25.913 1.00 86.25 116 ASP A O 1
ATOM 890 N N . PHE A 1 117 ? 16.903 3.512 -26.276 1.00 89.25 117 PHE A N 1
ATOM 891 C CA . PHE A 1 117 ? 16.082 2.759 -27.225 1.00 89.25 117 PHE A CA 1
ATOM 892 C C . PHE A 1 117 ? 16.744 2.571 -28.602 1.00 89.25 117 PHE A C 1
ATOM 894 O O . PHE A 1 117 ? 16.199 1.845 -29.431 1.00 89.25 117 PHE A O 1
ATOM 901 N N . GLY A 1 118 ? 17.889 3.209 -28.872 1.00 90.75 118 GLY A N 1
ATOM 902 C CA . GLY A 1 118 ? 18.644 3.038 -30.114 1.00 90.75 118 GLY A CA 1
ATOM 903 C C . GLY A 1 118 ? 19.492 1.764 -30.156 1.00 90.75 118 GLY A C 1
ATOM 904 O O . GLY A 1 118 ? 19.889 1.352 -31.244 1.00 90.75 118 GLY A O 1
ATOM 905 N N . ASN A 1 119 ? 19.740 1.132 -29.003 1.00 89.06 119 ASN A N 1
ATOM 906 C CA . ASN A 1 119 ? 20.681 0.020 -28.841 1.00 89.06 119 ASN A CA 1
ATOM 907 C C . ASN A 1 119 ? 20.073 -1.179 -28.081 1.00 89.06 119 ASN A C 1
ATOM 909 O O . ASN A 1 119 ? 20.694 -1.673 -27.150 1.00 89.06 119 ASN A O 1
ATOM 913 N N . ASP A 1 120 ? 18.878 -1.637 -28.481 1.00 87.25 120 ASP A N 1
ATOM 914 C CA . ASP A 1 120 ? 18.175 -2.804 -27.899 1.00 87.25 120 ASP A CA 1
ATOM 915 C C . ASP A 1 120 ? 18.132 -2.781 -26.352 1.00 87.25 120 ASP A C 1
ATOM 917 O O . ASP A 1 120 ? 18.930 -3.438 -25.680 1.00 87.25 120 ASP A O 1
ATOM 921 N N . PRO A 1 121 ? 17.253 -1.954 -25.758 1.00 88.25 121 PRO A N 1
ATOM 922 C CA . PRO A 1 121 ? 17.328 -1.638 -24.339 1.00 88.25 121 PRO A CA 1
ATOM 923 C C . PRO A 1 121 ? 17.038 -2.847 -23.444 1.00 88.25 121 PRO A C 1
ATOM 925 O O . PRO A 1 121 ? 16.000 -3.497 -23.568 1.00 88.25 121 PRO A O 1
ATOM 928 N N . GLU A 1 122 ? 17.894 -3.059 -22.444 1.00 88.69 122 GLU A N 1
ATOM 929 C CA . GLU A 1 122 ? 17.746 -4.115 -21.441 1.00 88.69 122 GLU A CA 1
ATOM 930 C C . GLU A 1 122 ? 17.679 -3.535 -20.019 1.00 88.69 122 GLU A C 1
ATOM 932 O O . GLU A 1 122 ? 18.410 -2.612 -19.656 1.00 88.69 122 GLU A O 1
ATOM 937 N N . VAL A 1 123 ? 16.800 -4.100 -19.185 1.00 89.50 123 VAL A N 1
ATOM 938 C CA . VAL A 1 123 ? 16.715 -3.800 -17.750 1.00 89.50 123 VAL A CA 1
ATOM 939 C C . VAL A 1 123 ? 17.018 -5.076 -16.976 1.00 89.50 123 VAL A C 1
ATOM 941 O O . VAL A 1 123 ? 16.261 -6.044 -17.038 1.00 89.50 123 VAL A O 1
ATOM 944 N N . SER A 1 124 ? 18.116 -5.078 -16.221 1.00 87.81 124 SER A N 1
ATOM 945 C CA . SER A 1 124 ? 18.503 -6.231 -15.409 1.00 87.81 124 SER A CA 1
ATOM 946 C C . SER A 1 124 ? 17.531 -6.462 -14.250 1.00 87.81 124 SER A C 1
ATOM 948 O O . SER A 1 124 ? 17.256 -5.559 -13.457 1.00 87.81 124 SER A O 1
ATOM 950 N N . VAL A 1 125 ? 17.071 -7.706 -14.107 1.00 90.38 125 VAL A N 1
ATOM 951 C CA . VAL A 1 125 ? 16.245 -8.158 -12.980 1.00 90.38 125 VAL A CA 1
ATOM 952 C C . VAL A 1 125 ? 16.931 -9.265 -12.192 1.00 90.38 125 VAL A C 1
ATOM 954 O O . VAL A 1 125 ? 17.687 -10.070 -12.732 1.00 90.38 125 VAL A O 1
ATOM 957 N N . GLN A 1 126 ? 16.664 -9.297 -10.890 1.00 88.00 126 GLN A N 1
ATOM 958 C CA . GLN A 1 126 ? 17.216 -10.284 -9.964 1.00 88.00 126 GLN A CA 1
ATOM 959 C C . GLN A 1 126 ? 16.214 -11.434 -9.719 1.00 88.00 126 GLN A C 1
ATOM 961 O O . GLN A 1 126 ? 15.038 -11.183 -9.451 1.00 88.00 126 GLN A O 1
ATOM 966 N N . PRO A 1 127 ? 16.634 -12.710 -9.792 1.00 85.31 127 PRO A N 1
ATOM 967 C CA . PRO A 1 127 ? 15.723 -13.858 -9.694 1.00 85.31 127 PRO A CA 1
ATOM 968 C C . PRO A 1 127 ? 15.253 -14.175 -8.260 1.00 85.31 127 PRO A C 1
ATOM 970 O O . PRO A 1 127 ? 14.515 -15.141 -8.046 1.00 85.31 127 PRO A O 1
ATOM 973 N N . ASP A 1 128 ? 15.714 -13.429 -7.255 1.00 91.12 128 ASP A N 1
ATOM 974 C CA . ASP A 1 128 ? 15.352 -13.569 -5.837 1.00 91.12 128 ASP A CA 1
ATOM 975 C C . ASP A 1 128 ? 14.310 -12.535 -5.364 1.00 91.12 128 ASP A C 1
ATOM 977 O O . ASP A 1 128 ? 14.029 -12.428 -4.168 1.00 91.12 128 ASP A O 1
ATOM 981 N N . VAL A 1 129 ? 13.714 -11.787 -6.297 1.00 96.06 129 VAL A N 1
ATOM 982 C CA . VAL A 1 129 ? 12.607 -10.866 -6.023 1.00 96.06 129 VAL A CA 1
ATOM 983 C C . VAL A 1 129 ? 11.280 -11.598 -6.164 1.00 96.06 129 VAL A C 1
ATOM 985 O O . VAL A 1 129 ? 10.851 -11.913 -7.271 1.00 96.06 129 VAL A O 1
ATOM 988 N N . ASP A 1 130 ? 10.610 -11.816 -5.036 1.00 96.38 130 ASP A N 1
ATOM 989 C CA . ASP A 1 130 ? 9.340 -12.550 -4.986 1.00 96.38 130 ASP A CA 1
ATOM 990 C C . ASP A 1 130 ? 8.124 -11.618 -4.874 1.00 96.38 130 ASP A C 1
ATOM 992 O O . ASP A 1 130 ? 6.986 -12.060 -5.030 1.00 96.38 130 ASP A O 1
ATOM 996 N N . PHE A 1 131 ? 8.336 -10.329 -4.594 1.00 98.38 131 PHE A N 1
ATOM 997 C CA . PHE A 1 131 ? 7.257 -9.356 -4.428 1.00 98.38 131 PHE A CA 1
ATOM 998 C C . PHE A 1 131 ? 7.589 -8.024 -5.094 1.00 98.38 131 PHE A C 1
ATOM 1000 O O . PHE A 1 131 ? 8.699 -7.505 -4.963 1.00 98.38 131 PHE A O 1
ATOM 1007 N N . VAL A 1 132 ? 6.579 -7.431 -5.727 1.00 98.75 132 VAL A N 1
ATOM 1008 C CA . VAL A 1 132 ? 6.597 -6.047 -6.203 1.00 98.75 132 VAL A CA 1
ATOM 1009 C C . VAL A 1 132 ? 5.508 -5.273 -5.478 1.00 98.75 132 VAL A C 1
ATOM 1011 O O . VAL A 1 132 ? 4.332 -5.617 -5.576 1.00 98.75 132 VAL A O 1
ATOM 1014 N N . VAL A 1 133 ? 5.889 -4.219 -4.760 1.00 98.81 133 VAL A N 1
ATOM 1015 C CA . VAL A 1 133 ? 4.956 -3.344 -4.041 1.00 98.81 133 VAL A CA 1
ATOM 1016 C C . VAL A 1 133 ? 4.877 -1.999 -4.744 1.00 98.81 133 VAL A C 1
ATOM 1018 O O . VAL A 1 133 ? 5.882 -1.306 -4.874 1.00 98.81 133 VAL A O 1
ATOM 1021 N N . VAL A 1 134 ? 3.670 -1.601 -5.137 1.00 98.81 134 VAL A N 1
ATOM 1022 C CA . VAL A 1 134 ? 3.404 -0.322 -5.797 1.00 98.81 134 VAL A CA 1
ATOM 1023 C C . VAL A 1 134 ? 2.527 0.546 -4.903 1.00 98.81 134 VAL A C 1
ATOM 1025 O O . VAL A 1 134 ? 1.407 0.179 -4.546 1.00 98.81 134 VAL A O 1
ATOM 1028 N N . GLY A 1 135 ? 3.047 1.712 -4.536 1.00 98.25 135 GLY A N 1
ATOM 1029 C CA . GLY A 1 135 ? 2.335 2.756 -3.813 1.00 98.25 135 GLY A CA 1
ATOM 1030 C C . GLY A 1 135 ? 2.503 4.118 -4.476 1.00 98.25 135 GLY A C 1
ATOM 1031 O O . GLY A 1 135 ? 2.849 4.219 -5.651 1.00 98.25 135 GLY A O 1
ATOM 1032 N N . LEU A 1 136 ? 2.245 5.190 -3.720 1.00 97.50 136 LEU A N 1
ATOM 1033 C CA . LEU A 1 136 ? 2.519 6.535 -4.217 1.00 97.50 136 LEU A CA 1
ATOM 1034 C C . LEU A 1 136 ? 4.033 6.721 -4.355 1.00 97.50 136 LEU A C 1
ATOM 1036 O O . LEU A 1 136 ? 4.752 6.589 -3.366 1.00 97.50 136 LEU A O 1
ATOM 1040 N N . ASP A 1 137 ? 4.475 7.082 -5.556 1.00 96.75 137 ASP A N 1
ATOM 1041 C CA . ASP A 1 137 ? 5.857 7.442 -5.860 1.00 96.75 137 ASP A CA 1
ATOM 1042 C C . ASP A 1 137 ? 5.879 8.736 -6.681 1.00 96.75 137 ASP A C 1
ATOM 1044 O O . ASP A 1 137 ? 5.527 8.757 -7.860 1.00 96.75 137 ASP A O 1
ATOM 1048 N N . ARG A 1 138 ? 6.291 9.849 -6.067 1.00 94.06 138 ARG A N 1
ATOM 1049 C CA . ARG A 1 138 ? 6.414 11.135 -6.780 1.00 94.06 138 ARG A CA 1
ATOM 1050 C C . ARG A 1 138 ? 7.601 11.187 -7.746 1.00 94.06 138 ARG A C 1
ATOM 1052 O O . ARG A 1 138 ? 7.699 12.131 -8.523 1.00 94.06 138 ARG A O 1
ATOM 1059 N N . ARG A 1 139 ? 8.481 10.186 -7.712 1.00 94.38 139 ARG A N 1
ATOM 1060 C CA . ARG A 1 139 ? 9.563 9.948 -8.675 1.00 94.38 139 ARG A CA 1
ATOM 1061 C C . ARG A 1 139 ? 9.296 8.677 -9.486 1.00 94.38 139 ARG A C 1
ATOM 1063 O O . ARG A 1 139 ? 10.233 7.956 -9.839 1.00 94.38 139 ARG A O 1
ATOM 1070 N N . PHE A 1 140 ? 8.020 8.380 -9.745 1.00 95.69 140 PHE A N 1
ATOM 1071 C CA . PHE A 1 140 ? 7.621 7.325 -10.666 1.00 95.69 140 PHE A CA 1
ATOM 1072 C C . PHE A 1 140 ? 8.216 7.596 -12.050 1.00 95.69 140 PHE A C 1
ATOM 1074 O O . PHE A 1 140 ? 8.176 8.724 -12.542 1.00 95.69 140 PHE A O 1
ATOM 1081 N N . SER A 1 141 ? 8.782 6.567 -12.671 1.00 94.56 141 SER A N 1
ATOM 1082 C CA . SER A 1 141 ? 9.480 6.683 -13.947 1.00 94.56 141 SER A CA 1
ATOM 1083 C C . SER A 1 141 ? 9.172 5.494 -14.845 1.00 94.56 141 SER A C 1
ATOM 1085 O O . SER A 1 141 ? 8.749 4.435 -14.377 1.00 94.56 141 SER A O 1
ATOM 1087 N N . TYR A 1 142 ? 9.429 5.658 -16.143 1.00 94.12 142 TYR A N 1
ATOM 1088 C CA . TYR A 1 142 ? 9.279 4.569 -17.105 1.00 94.12 142 TYR A CA 1
ATOM 1089 C C . TYR A 1 142 ? 10.175 3.369 -16.754 1.00 94.12 142 TYR A C 1
ATOM 1091 O O . TYR A 1 142 ? 9.724 2.231 -16.824 1.00 94.12 142 TYR A O 1
ATOM 1099 N N . LYS A 1 143 ? 11.406 3.618 -16.276 1.00 94.00 143 LYS A N 1
ATOM 1100 C CA . LYS A 1 143 ? 12.316 2.564 -15.802 1.00 94.00 143 LYS A CA 1
ATOM 1101 C C . LYS A 1 143 ? 11.695 1.753 -14.663 1.00 94.00 143 LYS A C 1
ATOM 1103 O O . LYS A 1 143 ? 11.650 0.536 -14.760 1.00 94.00 143 LYS A O 1
ATOM 1108 N N . LYS A 1 144 ? 11.128 2.401 -13.638 1.00 96.25 144 LYS A N 1
ATOM 1109 C CA . LYS A 1 144 ? 10.455 1.700 -12.525 1.00 96.25 144 LYS A CA 1
ATOM 1110 C C . LYS A 1 144 ? 9.257 0.875 -12.986 1.00 96.25 144 LYS A C 1
ATOM 1112 O O . LYS A 1 144 ? 9.065 -0.241 -12.511 1.00 96.25 144 LYS A O 1
ATOM 1117 N N . LEU A 1 145 ? 8.464 1.413 -13.917 1.00 96.88 145 LEU A N 1
ATOM 1118 C CA . LEU A 1 145 ? 7.353 0.690 -14.538 1.00 96.88 145 LEU A CA 1
ATOM 1119 C C . LEU A 1 145 ? 7.850 -0.575 -15.255 1.00 96.88 145 LEU A C 1
ATOM 1121 O O . LEU A 1 145 ? 7.308 -1.653 -15.021 1.00 96.88 145 LEU A O 1
ATOM 1125 N N . GLN A 1 146 ? 8.900 -0.450 -16.071 1.00 96.12 146 GLN A N 1
ATOM 1126 C CA . GLN A 1 146 ? 9.503 -1.572 -16.790 1.00 96.12 146 GLN A CA 1
ATOM 1127 C C . GLN A 1 146 ? 10.103 -2.608 -15.829 1.00 96.12 146 GLN A C 1
ATOM 1129 O O . GLN A 1 146 ? 9.839 -3.798 -15.967 1.00 96.12 146 GLN A O 1
ATOM 1134 N N . THR A 1 147 ? 10.852 -2.172 -14.814 1.00 96.19 147 THR A N 1
ATOM 1135 C CA . THR A 1 147 ? 11.432 -3.048 -13.787 1.00 96.19 147 THR A CA 1
ATOM 1136 C C . THR A 1 147 ? 10.347 -3.822 -13.034 1.00 96.19 147 THR A C 1
ATOM 1138 O O . THR A 1 147 ? 10.441 -5.041 -12.890 1.00 96.19 147 THR A O 1
ATOM 1141 N N . ALA A 1 148 ? 9.284 -3.141 -12.588 1.00 97.88 148 ALA A N 1
ATOM 1142 C CA . ALA A 1 148 ? 8.143 -3.775 -11.928 1.00 97.88 148 ALA A CA 1
ATOM 1143 C C . ALA A 1 148 ? 7.481 -4.825 -12.831 1.00 97.88 148 ALA A C 1
ATOM 1145 O O . ALA A 1 148 ? 7.211 -5.939 -12.381 1.00 97.88 148 ALA A O 1
ATOM 1146 N N . GLN A 1 149 ? 7.271 -4.489 -14.107 1.00 97.94 149 GLN A N 1
ATOM 1147 C CA . GLN A 1 149 ? 6.693 -5.400 -15.090 1.00 97.94 149 GLN A CA 1
ATOM 1148 C C . GLN A 1 149 ? 7.553 -6.649 -15.292 1.00 97.94 149 GLN A C 1
ATOM 1150 O O . GLN A 1 149 ? 7.022 -7.758 -15.270 1.00 97.94 149 GLN A O 1
ATOM 1155 N N . LEU A 1 150 ? 8.872 -6.505 -15.420 1.00 97.25 150 LEU A N 1
ATOM 1156 C CA . LEU A 1 150 ? 9.767 -7.648 -15.593 1.00 97.25 150 LEU A CA 1
ATOM 1157 C C . LEU A 1 150 ? 9.779 -8.560 -14.364 1.00 97.25 150 LEU A C 1
ATOM 1159 O O . LEU A 1 150 ? 9.706 -9.779 -14.517 1.00 97.25 150 LEU A O 1
ATOM 1163 N N . TYR A 1 151 ? 9.799 -8.001 -13.152 1.00 98.06 151 TYR A N 1
ATOM 1164 C CA . TYR A 1 151 ? 9.697 -8.810 -11.937 1.00 98.06 151 TYR A CA 1
ATOM 1165 C C . TYR A 1 151 ? 8.377 -9.585 -11.869 1.00 98.06 151 TYR A C 1
ATOM 1167 O O . TYR A 1 151 ? 8.381 -10.773 -11.549 1.00 98.06 151 TYR A O 1
ATOM 1175 N N . ILE A 1 152 ? 7.255 -8.948 -12.206 1.00 98.06 152 ILE A N 1
ATOM 1176 C CA . ILE A 1 152 ? 5.933 -9.584 -12.151 1.00 98.06 152 ILE A CA 1
ATOM 1177 C C . ILE A 1 152 ? 5.797 -10.661 -13.235 1.00 98.06 152 ILE A C 1
ATOM 1179 O O . ILE A 1 152 ? 5.469 -11.807 -12.934 1.00 98.06 152 ILE A O 1
ATOM 1183 N N . ASN A 1 153 ? 6.056 -10.320 -14.497 1.00 96.81 153 ASN A N 1
ATOM 1184 C CA . ASN A 1 153 ? 5.774 -11.203 -15.627 1.00 96.81 153 ASN A CA 1
ATOM 1185 C C . ASN A 1 153 ? 6.875 -12.236 -15.891 1.00 96.81 153 ASN A C 1
ATOM 1187 O O . ASN A 1 153 ? 6.554 -13.345 -16.312 1.00 96.81 153 ASN A O 1
ATOM 1191 N N . SER A 1 154 ? 8.145 -11.887 -15.671 1.00 94.31 154 SER A N 1
ATOM 1192 C CA . SER A 1 154 ? 9.286 -12.747 -16.026 1.00 94.31 154 SER A CA 1
ATOM 1193 C C . SER A 1 154 ? 9.842 -13.507 -14.824 1.00 94.31 154 SER A C 1
ATOM 1195 O O . SER A 1 154 ? 10.225 -14.665 -14.966 1.00 94.31 154 SER A O 1
ATOM 1197 N N . CYS A 1 155 ? 9.860 -12.889 -13.636 1.00 94.38 155 CYS A N 1
ATOM 1198 C CA . CYS A 1 155 ? 10.331 -13.546 -12.409 1.00 94.38 155 CYS A CA 1
ATOM 1199 C C . CYS A 1 155 ? 9.198 -14.185 -11.587 1.00 94.38 155 CYS A C 1
ATOM 1201 O O . CYS A 1 155 ? 9.478 -14.951 -10.667 1.00 94.38 155 CYS A O 1
ATOM 1203 N N . GLY A 1 156 ? 7.930 -13.896 -11.905 1.00 94.81 156 GLY A N 1
ATOM 1204 C CA . GLY A 1 156 ? 6.772 -14.423 -11.176 1.00 94.81 156 GLY A CA 1
ATOM 1205 C C . GLY A 1 156 ? 6.535 -13.760 -9.816 1.00 94.81 156 GLY A C 1
ATOM 1206 O O . GLY A 1 156 ? 5.871 -14.345 -8.959 1.00 94.81 156 GLY A O 1
ATOM 1207 N N . ALA A 1 157 ? 7.075 -12.556 -9.601 1.00 97.19 157 ALA A N 1
ATOM 1208 C CA . ALA A 1 157 ? 6.891 -11.820 -8.360 1.00 97.19 157 ALA A CA 1
ATOM 1209 C C . ALA A 1 157 ? 5.411 -11.471 -8.136 1.00 97.19 157 ALA A C 1
ATOM 1211 O O . ALA A 1 157 ? 4.695 -11.053 -9.050 1.00 97.19 157 ALA A O 1
ATOM 1212 N N . GLN A 1 158 ? 4.943 -11.584 -6.894 1.00 98.06 158 GLN A N 1
ATOM 1213 C CA . GLN A 1 158 ? 3.579 -11.216 -6.544 1.00 98.06 158 GLN A CA 1
ATOM 1214 C C . GLN A 1 158 ? 3.401 -9.694 -6.586 1.00 98.06 158 GLN A C 1
ATOM 1216 O O . GLN A 1 158 ? 4.109 -8.947 -5.908 1.00 98.06 158 GLN A O 1
ATOM 1221 N N . PHE A 1 159 ? 2.400 -9.246 -7.345 1.00 98.69 159 PHE A N 1
ATOM 1222 C CA . PHE A 1 159 ? 2.038 -7.840 -7.464 1.00 98.69 159 PHE A CA 1
ATOM 1223 C C . PHE A 1 159 ? 1.157 -7.386 -6.288 1.00 98.69 159 PHE A C 1
ATOM 1225 O O . PHE A 1 159 ? 0.065 -7.912 -6.066 1.00 98.69 159 PHE A O 1
ATOM 1232 N N . ILE A 1 160 ? 1.624 -6.387 -5.539 1.00 98.88 160 ILE A N 1
ATOM 1233 C CA . ILE A 1 160 ? 0.945 -5.788 -4.389 1.00 98.88 160 ILE A CA 1
ATOM 1234 C C . ILE A 1 160 ? 0.728 -4.293 -4.641 1.00 98.88 160 ILE A C 1
ATOM 1236 O O . ILE A 1 160 ? 1.655 -3.574 -5.009 1.00 98.88 160 ILE A O 1
ATOM 1240 N N . GLY A 1 161 ? -0.488 -3.808 -4.395 1.00 98.62 161 GLY A N 1
ATOM 1241 C CA . GLY A 1 161 ? -0.853 -2.393 -4.485 1.00 98.62 161 GLY A CA 1
ATOM 1242 C C . GLY A 1 161 ? -1.220 -1.840 -3.111 1.00 98.62 161 GLY A C 1
ATOM 1243 O O . GLY A 1 161 ? -2.035 -2.434 -2.402 1.00 98.62 161 GLY A O 1
ATOM 1244 N N . THR A 1 162 ? -0.653 -0.700 -2.708 1.00 98.25 162 THR A N 1
ATOM 1245 C CA . THR A 1 162 ? -0.929 -0.160 -1.365 1.00 98.25 162 THR A CA 1
ATOM 1246 C C . THR A 1 162 ? -2.357 0.364 -1.238 1.00 98.25 162 THR A C 1
ATOM 1248 O O . THR A 1 162 ? -2.997 0.129 -0.220 1.00 98.25 162 THR A O 1
ATOM 1251 N N . ASN A 1 163 ? -2.884 1.035 -2.262 1.00 96.00 163 ASN A N 1
ATOM 1252 C CA . ASN A 1 163 ? -4.286 1.442 -2.389 1.00 96.00 163 ASN A CA 1
ATOM 1253 C C . ASN A 1 163 ? -4.604 1.791 -3.857 1.00 96.00 163 ASN A C 1
ATOM 1255 O O . ASN A 1 163 ? -3.697 1.884 -4.683 1.00 96.00 163 ASN A O 1
ATOM 1259 N N . ILE A 1 164 ? -5.886 2.006 -4.163 1.00 94.06 164 ILE A N 1
ATOM 1260 C CA . ILE A 1 164 ? -6.376 2.362 -5.506 1.00 94.06 164 ILE A CA 1
ATOM 1261 C C . ILE A 1 164 ? -6.879 3.807 -5.600 1.00 94.06 164 ILE A C 1
ATOM 1263 O O . ILE A 1 164 ? -7.620 4.131 -6.522 1.00 94.06 164 ILE A O 1
ATOM 1267 N N . ASP A 1 165 ? -6.489 4.686 -4.673 1.00 91.88 165 ASP A N 1
ATOM 1268 C CA . ASP A 1 165 ? -6.943 6.077 -4.678 1.00 91.88 165 ASP A CA 1
ATOM 1269 C C . ASP A 1 165 ? -6.344 6.786 -5.912 1.00 91.88 165 ASP A C 1
ATOM 1271 O O . ASP A 1 165 ? -5.121 6.979 -5.971 1.00 91.88 165 ASP A O 1
ATOM 1275 N N . PRO A 1 166 ? -7.155 7.180 -6.917 1.00 89.94 166 PRO A N 1
ATOM 1276 C CA . PRO A 1 166 ? -6.627 7.712 -8.177 1.00 89.94 166 PRO A CA 1
ATOM 1277 C C . PRO A 1 166 ? -6.045 9.115 -7.998 1.00 89.94 166 PRO A C 1
ATOM 1279 O O . PRO A 1 166 ? -5.149 9.536 -8.730 1.00 89.94 166 PRO A O 1
ATOM 1282 N N . LEU A 1 167 ? -6.542 9.850 -7.000 1.00 89.94 167 LEU A N 1
ATOM 1283 C CA . LEU A 1 167 ? -6.159 11.220 -6.708 1.00 89.94 167 LEU A CA 1
ATOM 1284 C C . LEU A 1 167 ? -5.811 11.388 -5.228 1.00 89.94 167 LEU A C 1
ATOM 1286 O O . LEU A 1 167 ? -6.486 10.848 -4.355 1.00 89.94 167 LEU A O 1
ATOM 1290 N N . GLY A 1 168 ? -4.790 12.195 -4.951 1.00 85.50 168 GLY A N 1
ATOM 1291 C CA . GLY A 1 168 ? -4.392 12.621 -3.616 1.00 85.50 168 GLY A CA 1
ATOM 1292 C C . GLY A 1 168 ? -4.573 14.126 -3.401 1.00 85.50 168 GLY A C 1
ATOM 1293 O O . GLY A 1 168 ? -4.310 14.951 -4.282 1.00 85.50 168 GLY A O 1
ATOM 1294 N N . ASN A 1 169 ? -4.987 14.488 -2.186 1.00 83.38 169 ASN A N 1
ATOM 1295 C CA . ASN A 1 169 ? -5.133 15.874 -1.739 1.00 83.38 169 ASN A CA 1
ATOM 1296 C C . ASN A 1 169 ? -3.820 16.368 -1.105 1.00 83.38 169 ASN A C 1
ATOM 1298 O O . ASN A 1 169 ? -3.670 16.369 0.117 1.00 83.38 169 ASN A O 1
ATOM 1302 N N . PHE A 1 170 ? -2.851 16.763 -1.936 1.00 81.50 170 PHE A N 1
ATOM 1303 C CA . PHE A 1 170 ? -1.562 17.316 -1.474 1.00 81.50 170 PHE A CA 1
ATOM 1304 C C . PHE A 1 170 ? -1.548 18.848 -1.395 1.00 81.50 170 PHE A C 1
ATOM 1306 O O . PHE A 1 170 ? -0.629 19.432 -0.829 1.00 81.50 170 PHE A O 1
ATOM 1313 N N . SER A 1 171 ? -2.553 19.505 -1.975 1.00 81.75 171 SER A N 1
ATOM 1314 C CA . 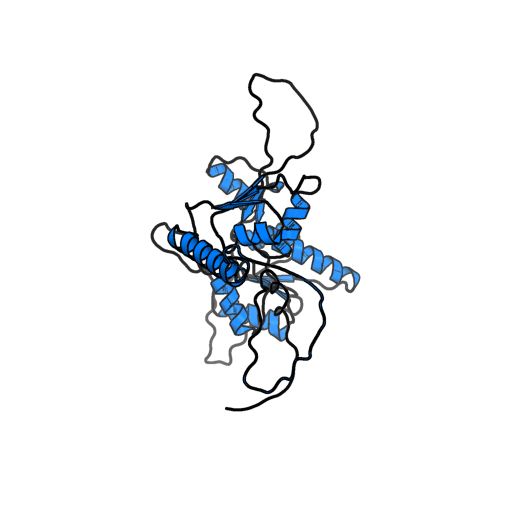SER A 1 171 ? -2.722 20.956 -1.985 1.00 81.75 171 SER A CA 1
ATOM 1315 C C . SER A 1 171 ? -4.203 21.301 -1.860 1.00 81.75 171 SER A C 1
ATOM 1317 O O . SER A 1 171 ? -5.061 20.517 -2.257 1.00 81.75 171 SER A O 1
ATOM 1319 N N . THR A 1 172 ? -4.507 22.495 -1.354 1.00 79.50 172 THR A N 1
ATOM 1320 C CA . THR A 1 172 ? -5.871 23.042 -1.330 1.00 79.50 172 THR A CA 1
ATOM 1321 C C . THR A 1 172 ? -6.354 23.499 -2.707 1.00 79.50 172 THR A C 1
ATOM 1323 O O . THR A 1 172 ? -7.550 23.690 -2.894 1.00 79.50 172 THR A O 1
ATOM 1326 N N . LYS A 1 173 ? -5.441 23.690 -3.671 1.00 85.62 173 LYS A N 1
ATOM 1327 C CA . LYS A 1 173 ? -5.762 24.237 -5.000 1.00 85.62 173 LYS A CA 1
ATOM 1328 C C . LYS A 1 173 ? -6.096 23.174 -6.038 1.00 85.62 173 LYS A C 1
ATOM 1330 O O . LYS A 1 173 ? -6.847 23.450 -6.964 1.00 85.62 173 LYS A O 1
ATOM 1335 N N . GLN A 1 174 ? -5.496 21.993 -5.925 1.00 85.19 174 GLN A N 1
ATOM 1336 C CA . GLN A 1 174 ? -5.625 20.949 -6.934 1.00 85.19 174 GLN A CA 1
ATOM 1337 C C . GLN A 1 174 ? -5.422 19.560 -6.342 1.00 85.19 174 GLN A C 1
ATOM 1339 O O . GLN A 1 174 ? -4.648 19.367 -5.397 1.00 85.19 174 GLN A O 1
ATOM 1344 N N . LYS A 1 175 ? -6.093 18.593 -6.962 1.00 87.50 175 LYS A N 1
ATOM 1345 C CA . LYS A 1 175 ? -5.849 17.168 -6.759 1.00 87.50 175 LYS A CA 1
ATOM 1346 C C . LYS A 1 175 ? -4.706 16.731 -7.671 1.00 87.50 175 LYS A C 1
ATOM 1348 O O . LYS A 1 175 ? -4.619 17.191 -8.804 1.00 87.50 175 LYS A O 1
ATOM 1353 N N . TRP A 1 176 ? -3.854 15.840 -7.185 1.00 93.50 176 TRP A N 1
ATOM 1354 C CA . TRP A 1 176 ? -2.775 15.252 -7.984 1.00 93.50 176 TRP A CA 1
ATOM 1355 C C . TRP A 1 176 ? -2.945 13.745 -8.075 1.00 93.50 176 TRP A C 1
ATOM 1357 O O . TRP A 1 176 ? -3.717 13.181 -7.307 1.00 93.50 176 TRP A O 1
ATOM 1367 N N . ALA A 1 177 ? -2.195 13.092 -8.961 1.00 94.75 177 ALA A N 1
ATOM 1368 C CA . ALA A 1 177 ? -2.162 11.637 -9.046 1.00 94.75 177 ALA A CA 1
ATOM 1369 C C . ALA A 1 177 ? -1.881 10.995 -7.671 1.00 94.75 177 ALA A C 1
ATOM 1371 O O . ALA A 1 177 ? -0.925 11.356 -6.980 1.00 94.75 177 ALA A O 1
ATOM 1372 N N . GLY A 1 178 ? -2.758 10.075 -7.272 1.00 94.88 178 GLY A N 1
ATOM 1373 C CA . GLY A 1 178 ? -2.616 9.226 -6.093 1.00 94.88 178 GLY A CA 1
ATOM 1374 C C . GLY A 1 178 ? -1.973 7.883 -6.440 1.00 94.88 178 GLY A C 1
ATOM 1375 O O . GLY A 1 178 ? -1.696 7.608 -7.607 1.00 94.88 178 GLY A O 1
ATOM 1376 N N . ALA A 1 179 ? -1.763 7.032 -5.431 1.00 96.38 179 ALA A N 1
ATOM 1377 C CA . ALA A 1 179 ? -1.126 5.723 -5.610 1.00 96.38 179 ALA A CA 1
ATOM 1378 C C . ALA A 1 179 ? -1.865 4.838 -6.626 1.00 96.38 179 ALA A C 1
ATOM 1380 O O . ALA A 1 179 ? -1.221 4.112 -7.381 1.00 96.38 179 ALA A O 1
ATOM 1381 N N . GLY A 1 180 ? -3.196 4.951 -6.702 1.00 96.06 180 GLY A N 1
ATOM 1382 C CA . GLY A 1 180 ? -4.015 4.211 -7.657 1.00 96.06 180 GLY A CA 1
ATOM 1383 C C . GLY A 1 180 ? -3.618 4.451 -9.112 1.00 96.06 180 GLY A C 1
ATOM 1384 O O . GLY A 1 180 ? -3.716 3.535 -9.920 1.00 96.06 180 GLY A O 1
ATOM 1385 N N . THR A 1 181 ? -3.089 5.631 -9.444 1.00 97.56 181 THR A N 1
ATOM 1386 C CA . THR A 1 181 ? -2.597 5.933 -10.797 1.00 97.56 181 THR A CA 1
ATOM 1387 C C . THR A 1 181 ? -1.335 5.138 -11.132 1.00 97.56 181 THR A C 1
ATOM 1389 O O . THR A 1 181 ? -1.248 4.561 -12.214 1.00 97.56 181 THR A O 1
ATOM 1392 N N . MET A 1 182 ? -0.374 5.048 -10.205 1.00 98.12 182 MET A N 1
ATOM 1393 C CA . MET A 1 182 ? 0.837 4.237 -10.398 1.00 98.12 182 MET A CA 1
ATOM 1394 C C . MET A 1 182 ? 0.498 2.745 -10.434 1.00 98.12 182 MET A C 1
ATOM 1396 O O . MET A 1 182 ? 0.986 2.017 -11.297 1.00 98.12 182 MET A O 1
ATOM 1400 N N . VAL A 1 183 ? -0.387 2.298 -9.536 1.00 98.50 183 VAL A N 1
ATOM 1401 C CA . VAL A 1 183 ? -0.884 0.917 -9.504 1.00 98.50 183 VAL A CA 1
ATOM 1402 C C . VAL A 1 183 ? -1.569 0.558 -10.823 1.00 98.50 183 VAL A C 1
ATOM 1404 O O . VAL A 1 183 ? -1.279 -0.495 -11.382 1.00 98.50 183 VAL A O 1
ATOM 1407 N N . ALA A 1 184 ? -2.418 1.437 -11.362 1.00 98.56 184 ALA A N 1
ATOM 1408 C CA . ALA A 1 184 ? -3.089 1.221 -12.641 1.00 98.56 184 ALA A CA 1
ATOM 1409 C C . ALA A 1 184 ? -2.103 1.153 -13.818 1.00 98.56 184 ALA A C 1
ATOM 1411 O O . ALA A 1 184 ? -2.265 0.305 -14.693 1.00 98.56 184 ALA A O 1
ATOM 1412 N N . ALA A 1 185 ? -1.061 1.992 -13.831 1.00 98.62 185 ALA A N 1
ATOM 1413 C CA . ALA A 1 185 ? -0.024 1.948 -14.862 1.00 98.62 185 ALA A CA 1
ATOM 1414 C C . ALA A 1 185 ? 0.723 0.602 -14.863 1.00 98.62 185 ALA A C 1
ATOM 1416 O O . ALA A 1 185 ? 0.868 -0.023 -15.915 1.00 98.62 185 ALA A O 1
ATOM 1417 N N . VAL A 1 186 ? 1.136 0.120 -13.684 1.00 98.62 186 VAL A N 1
ATOM 1418 C CA . VAL A 1 186 ? 1.791 -1.191 -13.544 1.00 98.62 186 VAL A CA 1
ATOM 1419 C C . VAL A 1 186 ? 0.828 -2.323 -13.905 1.00 98.62 186 VAL A C 1
ATOM 1421 O O . VAL A 1 186 ? 1.197 -3.206 -14.674 1.00 98.62 186 VAL A O 1
ATOM 1424 N N . ALA A 1 187 ? -0.423 -2.273 -13.438 1.00 98.50 187 ALA A N 1
ATOM 1425 C CA . ALA A 1 187 ? -1.441 -3.271 -13.762 1.00 98.50 187 ALA A CA 1
ATOM 1426 C C . ALA A 1 187 ? -1.682 -3.386 -15.275 1.00 98.50 187 ALA A C 1
ATOM 1428 O O . ALA A 1 187 ? -1.761 -4.494 -15.808 1.00 98.50 187 ALA A O 1
ATOM 1429 N N . ALA A 1 188 ? -1.746 -2.250 -15.976 1.00 98.50 188 ALA A N 1
ATOM 1430 C CA . ALA A 1 188 ? -1.906 -2.207 -17.425 1.00 98.50 188 ALA A CA 1
ATOM 1431 C C . ALA A 1 188 ? -0.705 -2.830 -18.154 1.00 98.50 188 ALA A C 1
ATOM 1433 O O . ALA A 1 188 ? -0.900 -3.659 -19.043 1.00 98.50 188 ALA A O 1
ATOM 1434 N N . ALA A 1 189 ? 0.523 -2.482 -17.751 1.00 97.31 189 ALA A N 1
ATOM 1435 C CA . ALA A 1 189 ? 1.744 -3.035 -18.340 1.00 97.31 189 ALA A CA 1
ATOM 1436 C C . ALA A 1 189 ? 1.877 -4.549 -18.096 1.00 97.31 189 ALA A C 1
ATOM 1438 O O . ALA A 1 189 ? 2.254 -5.295 -18.998 1.00 97.31 189 ALA A O 1
ATOM 1439 N N . CYS A 1 190 ? 1.519 -5.013 -16.897 1.00 96.75 190 CYS A N 1
ATOM 1440 C CA . CYS A 1 190 ? 1.635 -6.421 -16.517 1.00 96.75 190 CYS A CA 1
ATOM 1441 C C . CYS A 1 190 ? 0.464 -7.283 -17.003 1.00 96.75 190 CYS A C 1
ATOM 1443 O O . CYS A 1 190 ? 0.579 -8.510 -17.027 1.00 96.75 190 CYS A O 1
ATOM 1445 N N . ARG A 1 191 ? -0.675 -6.656 -17.342 1.00 97.38 191 ARG A N 1
ATOM 1446 C CA . ARG A 1 191 ? -1.988 -7.307 -17.520 1.00 97.38 191 ARG A CA 1
ATOM 1447 C C . ARG A 1 191 ? -2.365 -8.178 -16.316 1.00 97.38 191 ARG A C 1
ATOM 1449 O O . ARG A 1 191 ? -2.921 -9.263 -16.466 1.00 97.38 191 ARG A O 1
ATOM 1456 N N . ALA A 1 192 ? -2.048 -7.687 -15.121 1.00 95.25 192 ALA A N 1
ATOM 1457 C CA . ALA A 1 192 ? -2.228 -8.385 -13.855 1.00 95.25 192 ALA A CA 1
ATOM 1458 C C . ALA A 1 192 ? -2.869 -7.458 -12.818 1.00 95.25 192 ALA A C 1
ATOM 1460 O O . ALA A 1 192 ? -2.641 -6.248 -12.834 1.00 95.25 192 ALA A O 1
ATOM 1461 N N . GLN A 1 193 ? -3.661 -8.028 -11.910 1.00 96.25 193 GLN A N 1
ATOM 1462 C CA . GLN A 1 193 ? -4.276 -7.286 -10.809 1.00 96.25 193 GLN A CA 1
ATOM 1463 C C . GLN A 1 193 ? -3.446 -7.425 -9.528 1.00 96.25 193 GLN A C 1
ATOM 1465 O O . GLN A 1 193 ? -2.924 -8.510 -9.258 1.00 96.25 193 GLN A O 1
ATOM 1470 N N . PRO A 1 194 ? -3.318 -6.353 -8.729 1.00 98.06 194 PRO A N 1
ATOM 1471 C CA . PRO A 1 194 ? -2.589 -6.403 -7.473 1.00 98.06 194 PRO A CA 1
ATOM 1472 C C . PRO A 1 194 ? -3.417 -7.040 -6.356 1.00 98.06 194 PRO A C 1
ATOM 1474 O O . PRO A 1 194 ? -4.639 -6.894 -6.294 1.00 98.06 194 PRO A O 1
ATOM 1477 N N . VAL A 1 195 ? -2.731 -7.615 -5.370 1.00 98.31 195 VAL A N 1
ATOM 1478 C CA . VAL A 1 195 ? -3.314 -7.793 -4.036 1.00 98.31 195 VAL A CA 1
ATOM 1479 C C . VAL A 1 195 ? -3.312 -6.435 -3.331 1.00 98.31 195 VAL A C 1
ATOM 1481 O O . VAL A 1 195 ? -2.259 -5.816 -3.169 1.00 98.31 195 VAL A O 1
ATOM 1484 N N . LEU A 1 196 ? -4.485 -5.951 -2.921 1.00 98.12 196 LEU A N 1
ATOM 1485 C CA . LEU A 1 196 ? -4.635 -4.620 -2.325 1.00 98.12 196 LEU A CA 1
ATOM 1486 C C . LEU A 1 196 ? -4.450 -4.631 -0.806 1.00 98.12 196 LEU A C 1
ATOM 1488 O O . LEU A 1 196 ? -5.039 -5.453 -0.104 1.00 98.12 196 LEU A O 1
ATOM 1492 N N . MET A 1 197 ? -3.681 -3.672 -0.290 1.00 98.38 197 MET A N 1
ATOM 1493 C CA . MET A 1 197 ? -3.374 -3.557 1.147 1.00 98.38 197 MET A CA 1
ATOM 1494 C C . MET A 1 197 ? -4.209 -2.498 1.872 1.00 98.38 197 MET A C 1
ATOM 1496 O O . MET A 1 197 ? -4.218 -2.463 3.096 1.00 98.38 197 MET A O 1
ATOM 1500 N N . GLY A 1 198 ? -4.875 -1.606 1.141 1.00 96.06 198 GLY A N 1
ATOM 1501 C CA . GLY A 1 198 ? -5.640 -0.488 1.694 1.00 96.06 198 GLY A CA 1
ATOM 1502 C C . GLY A 1 198 ? -7.133 -0.742 1.738 1.00 96.06 198 GLY A C 1
ATOM 1503 O O . GLY A 1 198 ? -7.647 -1.633 1.072 1.00 96.06 198 GLY A O 1
ATOM 1504 N N . LYS A 1 199 ? -7.849 0.096 2.488 1.00 95.69 199 LYS A N 1
ATOM 1505 C CA . LYS A 1 199 ? -9.313 0.107 2.523 1.00 95.69 199 LYS A CA 1
ATOM 1506 C C . LYS A 1 199 ? -9.887 0.153 1.097 1.00 95.69 199 LYS A C 1
ATOM 1508 O O . LYS A 1 199 ? -9.404 0.982 0.317 1.00 95.69 199 LYS A O 1
ATOM 1513 N N . PRO A 1 200 ? -10.916 -0.652 0.775 1.00 93.69 200 PRO A N 1
ATOM 1514 C CA . PRO A 1 200 ? -11.662 -1.558 1.663 1.00 93.69 200 PRO A CA 1
ATOM 1515 C C . PRO A 1 200 ? -11.154 -3.021 1.691 1.00 93.69 200 PRO A C 1
ATOM 1517 O O . PRO A 1 200 ? -11.918 -3.927 2.016 1.00 93.69 200 PRO A O 1
ATOM 1520 N N . SER A 1 201 ? -9.892 -3.290 1.340 1.00 95.25 201 SER A N 1
ATOM 1521 C CA . SER A 1 201 ? -9.390 -4.656 1.133 1.00 95.25 201 SER A CA 1
ATOM 1522 C C . SER A 1 201 ? -9.444 -5.550 2.373 1.00 95.25 201 SER A C 1
ATOM 1524 O O . SER A 1 201 ? -9.278 -5.089 3.503 1.00 95.25 201 SER A O 1
ATOM 1526 N N . GLU A 1 202 ? -9.572 -6.859 2.142 1.00 95.00 202 GLU A N 1
ATOM 1527 C CA . GLU A 1 202 ? -9.517 -7.897 3.180 1.00 95.00 202 GLU A CA 1
ATOM 1528 C C . GLU A 1 202 ? -8.243 -7.804 4.035 1.00 95.00 202 GLU A C 1
ATOM 1530 O O . GLU A 1 202 ? -8.290 -8.008 5.244 1.00 95.00 202 GLU A O 1
ATOM 1535 N N . GLN A 1 203 ? -7.108 -7.417 3.444 1.00 97.06 203 GLN A N 1
ATOM 1536 C CA . GLN A 1 203 ? -5.840 -7.334 4.179 1.00 97.06 203 GLN A CA 1
ATOM 1537 C C . GLN A 1 203 ? -5.838 -6.193 5.196 1.00 97.06 203 GLN A C 1
ATOM 1539 O O . GLN A 1 203 ? -5.273 -6.323 6.284 1.00 97.06 203 GLN A O 1
ATOM 1544 N N . MET A 1 204 ? -6.508 -5.083 4.876 1.00 97.06 204 MET A N 1
ATOM 1545 C CA . MET A 1 204 ? -6.728 -4.019 5.849 1.00 97.06 204 MET A CA 1
ATOM 1546 C C . MET A 1 204 ? -7.764 -4.430 6.901 1.00 97.06 204 MET A C 1
ATOM 1548 O O . MET A 1 204 ? -7.600 -4.098 8.073 1.00 97.06 204 MET A O 1
ATOM 1552 N N . GLN A 1 205 ? -8.801 -5.179 6.513 1.00 96.38 205 GLN A N 1
ATOM 1553 C CA . GLN A 1 205 ? -9.809 -5.679 7.455 1.00 96.38 205 GLN A CA 1
ATOM 1554 C C . GLN A 1 205 ? -9.173 -6.614 8.481 1.00 96.38 205 GLN A C 1
ATOM 1556 O O . GLN A 1 205 ? -9.334 -6.396 9.677 1.00 96.38 205 GLN A O 1
ATOM 1561 N N . GLN A 1 206 ? -8.376 -7.588 8.031 1.00 95.88 206 GLN A N 1
ATOM 1562 C CA . GLN A 1 206 ? -7.663 -8.504 8.917 1.00 95.88 206 GLN A CA 1
ATOM 1563 C C . GLN A 1 206 ? -6.764 -7.731 9.891 1.00 95.88 206 GLN A C 1
ATOM 1565 O O . GLN A 1 206 ? -6.779 -8.009 11.086 1.00 95.88 206 GLN A O 1
ATOM 1570 N N . LEU A 1 207 ? -6.021 -6.732 9.402 1.00 96.88 207 LEU A N 1
ATOM 1571 C CA . LEU A 1 207 ? -5.160 -5.911 10.251 1.00 96.88 207 LEU A CA 1
ATOM 1572 C C . LEU A 1 207 ? -5.948 -5.155 11.333 1.00 96.88 207 LEU A C 1
ATOM 1574 O O . LEU A 1 207 ? -5.509 -5.092 12.480 1.00 96.88 207 LEU A O 1
ATOM 1578 N N . VAL A 1 208 ? -7.092 -4.571 10.972 1.00 96.94 208 VAL A N 1
ATOM 1579 C CA . VAL A 1 208 ? -7.951 -3.846 11.917 1.00 96.94 208 VAL A CA 1
ATOM 1580 C C . VAL A 1 208 ? -8.574 -4.803 12.928 1.00 96.94 208 VAL A C 1
ATOM 1582 O O . VAL A 1 208 ? -8.540 -4.511 14.115 1.00 96.94 208 VAL A O 1
ATOM 1585 N N . LEU A 1 209 ? -9.080 -5.956 12.495 1.00 95.12 209 LEU A N 1
ATOM 1586 C CA . LEU A 1 209 ? -9.665 -6.951 13.396 1.00 95.12 209 LEU A CA 1
ATOM 1587 C C . LEU A 1 209 ? -8.627 -7.536 14.365 1.00 95.12 209 LEU A C 1
ATOM 1589 O O . LEU A 1 209 ? -8.940 -7.706 15.537 1.00 95.12 209 LEU A O 1
ATOM 1593 N N . GLU A 1 210 ? -7.386 -7.766 13.919 1.00 95.44 210 GLU A N 1
ATOM 1594 C CA . GLU A 1 210 ? -6.264 -8.135 14.801 1.00 95.44 210 GLU A CA 1
ATOM 1595 C C . GLU A 1 210 ? -5.979 -7.039 15.844 1.00 95.44 210 GLU A C 1
ATOM 1597 O O . GLU A 1 210 ? -5.709 -7.337 17.002 1.00 95.44 210 GLU A O 1
ATOM 1602 N N . ALA A 1 211 ? -6.041 -5.761 15.459 1.00 94.81 211 ALA A N 1
ATOM 1603 C CA . ALA A 1 211 ? -5.820 -4.646 16.383 1.00 94.81 211 ALA A CA 1
ATOM 1604 C C . ALA A 1 211 ? -6.983 -4.432 17.372 1.00 94.81 211 ALA A C 1
ATOM 1606 O O . ALA A 1 211 ? -6.789 -3.836 18.429 1.00 94.81 211 ALA A O 1
ATOM 1607 N N . LEU A 1 212 ? -8.182 -4.902 17.025 1.00 94.56 212 LEU A N 1
ATOM 1608 C CA . LEU A 1 212 ? -9.396 -4.833 17.841 1.00 94.56 212 LEU A CA 1
ATOM 1609 C C . LEU A 1 212 ? -9.685 -6.154 18.572 1.00 94.56 212 LEU A C 1
ATOM 1611 O O . LEU A 1 212 ? -10.808 -6.375 19.026 1.00 94.56 212 LEU A O 1
ATOM 1615 N N . GLU A 1 213 ? -8.709 -7.057 18.668 1.00 93.69 213 GLU A N 1
ATOM 1616 C CA . GLU A 1 213 ? -8.888 -8.328 19.362 1.00 93.69 213 GLU A CA 1
ATOM 1617 C C . GLU A 1 213 ? -9.311 -8.097 20.825 1.00 93.69 213 GLU A C 1
ATOM 1619 O O . GLU A 1 213 ? -8.656 -7.380 21.579 1.00 93.69 213 GLU A O 1
ATOM 1624 N N . GLY A 1 214 ? -10.431 -8.711 21.221 1.00 91.06 214 GLY A N 1
ATOM 1625 C CA . GLY A 1 214 ? -11.025 -8.556 22.555 1.00 91.06 214 GLY A CA 1
ATOM 1626 C C . GLY A 1 214 ? -12.043 -7.415 22.689 1.00 91.06 214 GLY A C 1
ATOM 1627 O O . GLY A 1 214 ? -12.690 -7.310 23.731 1.00 91.06 214 GLY A O 1
ATOM 1628 N N . GLU A 1 215 ? -12.235 -6.603 21.650 1.00 90.88 215 GLU A N 1
ATOM 1629 C CA . GLU A 1 215 ? -13.198 -5.500 21.635 1.00 90.88 215 GLU A CA 1
ATOM 1630 C C . GLU A 1 215 ? -14.603 -5.951 21.190 1.00 90.88 215 GLU A C 1
ATOM 1632 O O . GLU A 1 215 ? -14.763 -6.841 20.353 1.00 90.88 215 GLU A O 1
ATOM 1637 N N . ASP A 1 216 ? -15.649 -5.281 21.685 1.00 93.31 216 ASP A N 1
ATOM 1638 C CA . ASP A 1 216 ? -17.018 -5.458 21.174 1.00 93.31 216 ASP A CA 1
ATOM 1639 C C . ASP A 1 216 ? -17.201 -4.712 19.846 1.00 93.31 216 ASP A C 1
ATOM 1641 O O . ASP A 1 216 ? -17.354 -3.487 19.835 1.00 93.31 216 ASP A O 1
ATOM 1645 N N . LEU A 1 217 ? -17.235 -5.453 18.731 1.00 92.81 217 LEU A N 1
ATOM 1646 C CA . LEU A 1 217 ? -17.334 -4.885 17.383 1.00 92.81 217 LEU A CA 1
ATOM 1647 C C . LEU A 1 217 ? -18.570 -3.987 17.169 1.00 92.81 217 LEU A C 1
ATOM 1649 O O . LEU A 1 217 ? -18.509 -3.035 16.393 1.00 92.81 217 LEU A O 1
ATOM 1653 N N . ASN A 1 218 ? -19.666 -4.202 17.908 1.00 93.88 218 ASN A N 1
ATOM 1654 C CA . ASN A 1 218 ? -20.869 -3.358 17.814 1.00 93.88 218 ASN A CA 1
ATOM 1655 C C . ASN A 1 218 ? -20.669 -1.960 18.396 1.00 93.88 218 ASN A C 1
ATOM 1657 O O . ASN A 1 218 ? -21.475 -1.060 18.165 1.00 93.88 218 ASN A O 1
ATOM 1661 N N . ARG A 1 219 ? -19.610 -1.782 19.184 1.00 93.56 219 ARG A N 1
ATOM 1662 C CA . ARG A 1 219 ? -19.217 -0.495 19.742 1.00 93.56 219 ARG A CA 1
ATOM 1663 C C . ARG A 1 219 ? -18.143 0.179 18.894 1.00 93.56 219 ARG A C 1
ATOM 1665 O O . ARG A 1 219 ? -17.648 1.211 19.344 1.00 93.56 219 ARG A O 1
ATOM 1672 N N . VAL A 1 220 ? -17.814 -0.388 17.718 1.00 95.31 220 VAL A N 1
ATOM 1673 C CA . VAL A 1 220 ? -16.831 0.123 16.749 1.00 95.31 220 VAL A CA 1
ATOM 1674 C C . VAL A 1 220 ? -17.464 1.112 15.801 1.00 95.31 220 VAL A C 1
ATOM 1676 O O . VAL A 1 220 ? -18.340 0.743 15.024 1.00 95.31 220 VAL A O 1
ATOM 1679 N N . LEU A 1 221 ? -16.952 2.341 15.792 1.00 96.31 221 LEU A N 1
ATOM 1680 C CA . LEU A 1 221 ? -17.339 3.357 14.815 1.00 96.31 221 LEU A CA 1
ATOM 1681 C C . LEU A 1 221 ? -16.163 3.740 13.923 1.00 96.31 221 LEU A C 1
ATOM 1683 O O . LEU A 1 221 ? -15.233 4.362 14.419 1.00 96.31 221 LEU A O 1
ATOM 1687 N N . VAL A 1 222 ? -16.238 3.449 12.623 1.00 96.75 222 VAL A N 1
ATOM 1688 C CA . VAL A 1 222 ? -15.364 4.007 11.580 1.00 96.75 222 VAL A CA 1
ATOM 1689 C C . VAL A 1 222 ? -15.811 5.422 11.243 1.00 96.75 222 VAL A C 1
ATOM 1691 O O . VAL A 1 222 ? -16.883 5.631 10.690 1.00 96.75 222 VAL A O 1
ATOM 1694 N N . VAL A 1 223 ? -14.977 6.409 11.519 1.00 96.25 223 VAL A N 1
ATOM 1695 C CA . VAL A 1 223 ? -15.170 7.797 11.094 1.00 96.25 223 VAL A CA 1
ATOM 1696 C C . VAL A 1 223 ? -14.289 8.043 9.878 1.00 96.25 223 VAL A C 1
ATOM 1698 O O . VAL A 1 223 ? -13.100 7.759 9.954 1.00 96.25 223 VAL A O 1
ATOM 1701 N N . GLY A 1 224 ? -14.822 8.572 8.780 1.00 92.94 224 GLY A N 1
ATOM 1702 C CA . GLY A 1 224 ? -14.043 8.828 7.563 1.00 92.94 224 GLY A CA 1
ATOM 1703 C C . GLY A 1 224 ? -14.740 9.775 6.597 1.00 92.94 224 GLY A C 1
ATOM 1704 O O . GLY A 1 224 ? -15.869 10.182 6.842 1.00 92.94 224 GLY A O 1
ATOM 1705 N N . ASP A 1 225 ? -14.071 10.162 5.517 1.00 90.69 225 ASP A N 1
ATOM 1706 C CA . ASP A 1 225 ? -14.546 11.176 4.564 1.00 90.69 225 ASP A CA 1
ATOM 1707 C C . ASP A 1 225 ? -14.863 10.613 3.171 1.00 90.69 225 ASP A C 1
ATOM 1709 O O . ASP A 1 225 ? -15.329 11.337 2.287 1.00 90.69 225 ASP A O 1
ATOM 1713 N N . SER A 1 226 ? -14.636 9.319 2.959 1.00 89.94 226 SER A N 1
ATOM 1714 C CA . SER A 1 226 ? -14.815 8.661 1.668 1.00 89.94 226 SER A CA 1
ATOM 1715 C C . SER A 1 226 ? -15.853 7.544 1.727 1.00 89.94 226 SER A C 1
ATOM 1717 O O . SER A 1 226 ? -15.688 6.560 2.451 1.00 89.94 226 SER A O 1
ATOM 1719 N N . LEU A 1 227 ? -16.898 7.651 0.898 1.00 89.81 227 LEU A N 1
ATOM 1720 C CA . LEU A 1 227 ? -17.868 6.567 0.702 1.00 89.81 227 LEU A CA 1
ATOM 1721 C C . LEU A 1 227 ? -17.198 5.289 0.178 1.00 89.81 227 LEU A C 1
ATOM 1723 O O . LEU A 1 227 ? -17.479 4.198 0.664 1.00 89.81 227 LEU A O 1
ATOM 1727 N N . LEU A 1 228 ? -16.290 5.433 -0.790 1.00 88.31 228 LEU A N 1
ATOM 1728 C CA . LEU A 1 228 ? -15.691 4.310 -1.517 1.00 88.31 228 LEU A CA 1
ATOM 1729 C C . LEU A 1 228 ? -14.596 3.582 -0.733 1.00 88.31 228 LEU A C 1
ATOM 1731 O O . LEU A 1 228 ? -14.270 2.445 -1.062 1.00 88.31 228 LEU A O 1
ATOM 1735 N N . THR A 1 229 ? -14.017 4.224 0.283 1.00 89.25 229 THR A N 1
ATOM 1736 C CA . THR A 1 229 ? -12.953 3.616 1.089 1.00 89.25 229 THR A CA 1
ATOM 1737 C C . THR A 1 229 ? -13.374 3.445 2.536 1.00 89.25 229 THR A C 1
ATOM 1739 O O . THR A 1 229 ? -13.451 2.310 2.981 1.00 89.25 229 THR A O 1
ATOM 1742 N N . ASP A 1 230 ? -13.680 4.509 3.278 1.00 93.31 230 ASP A N 1
ATOM 1743 C CA . ASP A 1 230 ? -13.971 4.404 4.715 1.00 93.31 230 ASP A CA 1
ATOM 1744 C C . ASP A 1 230 ? -15.320 3.744 4.998 1.00 93.31 230 ASP A C 1
ATOM 1746 O O . ASP A 1 230 ? -15.400 2.819 5.804 1.00 93.31 230 ASP A O 1
ATOM 1750 N N . ILE A 1 231 ? -16.380 4.198 4.325 1.00 93.62 231 ILE A N 1
ATOM 1751 C CA . ILE A 1 231 ? -17.731 3.667 4.552 1.00 93.62 231 ILE A CA 1
ATOM 1752 C C . ILE A 1 231 ? -17.860 2.267 3.952 1.00 93.62 231 ILE A C 1
ATOM 1754 O O . ILE A 1 231 ? -18.382 1.370 4.611 1.00 93.62 231 ILE A O 1
ATOM 1758 N N . ALA A 1 232 ? -17.307 2.048 2.756 1.00 91.56 232 ALA A N 1
ATOM 1759 C CA . ALA A 1 232 ? -17.199 0.716 2.169 1.00 91.56 232 ALA A CA 1
ATOM 1760 C C . ALA A 1 232 ? -16.423 -0.253 3.077 1.00 91.56 232 ALA A C 1
ATOM 1762 O O . ALA A 1 232 ? -16.870 -1.378 3.278 1.00 91.56 232 ALA A O 1
ATOM 1763 N N . PHE A 1 233 ? -15.309 0.190 3.673 1.00 94.56 233 PHE A N 1
ATOM 1764 C CA . PHE A 1 233 ? -14.528 -0.609 4.619 1.00 94.56 233 PHE A CA 1
ATOM 1765 C C . PHE A 1 233 ? -15.318 -0.950 5.883 1.00 94.56 233 PHE A C 1
ATOM 1767 O O . PHE A 1 233 ? -15.278 -2.086 6.349 1.00 94.56 233 PHE A O 1
ATOM 1774 N N . ALA A 1 234 ? -16.034 0.024 6.446 1.00 94.25 234 ALA A N 1
ATOM 1775 C CA . ALA A 1 234 ? -16.871 -0.203 7.616 1.00 94.25 234 ALA A CA 1
ATOM 1776 C C . ALA A 1 234 ? -17.953 -1.247 7.322 1.00 94.25 234 ALA A C 1
ATOM 1778 O O . ALA A 1 234 ? -18.089 -2.215 8.064 1.00 94.25 234 ALA A O 1
ATOM 1779 N N . ALA A 1 235 ? -18.651 -1.093 6.193 1.00 92.44 235 ALA A N 1
ATOM 1780 C CA . ALA A 1 235 ? -19.690 -2.015 5.759 1.00 92.44 235 ALA A CA 1
ATOM 1781 C C . ALA A 1 235 ? -19.143 -3.431 5.525 1.00 92.44 235 ALA A C 1
ATOM 1783 O O . ALA A 1 235 ? -19.708 -4.393 6.041 1.00 92.44 235 ALA A O 1
ATOM 1784 N N . SER A 1 236 ? -18.020 -3.568 4.811 1.00 92.62 236 SER A N 1
ATOM 1785 C CA . SER A 1 236 ? -17.405 -4.874 4.540 1.00 92.62 236 SER A CA 1
ATOM 1786 C C . SER A 1 236 ? -16.832 -5.543 5.791 1.00 92.62 236 SER A C 1
ATOM 1788 O O . SER A 1 236 ? -16.710 -6.762 5.821 1.00 92.62 236 SER A O 1
ATOM 1790 N N . SER A 1 237 ? -16.531 -4.759 6.830 1.00 92.06 237 SER A N 1
ATOM 1791 C CA . SER A 1 237 ? -16.053 -5.240 8.133 1.00 92.06 237 SER A CA 1
ATOM 1792 C C . SER A 1 237 ? -17.174 -5.426 9.166 1.00 92.06 237 SER A C 1
ATOM 1794 O O . SER A 1 237 ? -16.879 -5.741 10.316 1.00 92.06 237 SER A O 1
ATOM 1796 N N . ALA A 1 238 ? -18.440 -5.193 8.794 1.00 91.31 238 ALA A N 1
ATOM 1797 C CA . ALA A 1 238 ? -19.594 -5.176 9.701 1.00 91.31 238 ALA A CA 1
ATOM 1798 C C . ALA A 1 238 ? -19.446 -4.210 10.903 1.00 91.31 238 ALA A C 1
ATOM 1800 O O . ALA A 1 238 ? -19.925 -4.485 12.002 1.00 91.31 238 ALA A O 1
ATOM 1801 N N . LEU A 1 239 ? -18.790 -3.066 10.692 1.00 93.19 239 LEU A N 1
ATOM 1802 C CA . LEU A 1 239 ? -18.581 -2.016 11.693 1.00 93.19 239 LEU A CA 1
ATOM 1803 C C . LEU A 1 239 ? -19.529 -0.840 11.443 1.00 93.19 239 LEU A C 1
ATOM 1805 O O . LEU A 1 239 ? -19.927 -0.567 10.308 1.00 93.19 239 LEU A O 1
ATOM 1809 N N . GLN A 1 240 ? -19.861 -0.090 12.497 1.00 95.38 240 GLN A N 1
ATOM 1810 C CA . GLN A 1 240 ? -20.631 1.142 12.331 1.00 95.38 240 GLN A CA 1
ATOM 1811 C C . GLN A 1 240 ? -19.779 2.195 11.618 1.00 95.38 240 GLN A C 1
ATOM 1813 O O . GLN A 1 240 ? -18.554 2.206 11.744 1.00 95.38 240 GLN A O 1
ATOM 1818 N N . SER A 1 241 ? -20.416 3.123 10.902 1.00 94.81 241 SER A N 1
ATOM 1819 C CA . SER A 1 241 ? -19.709 4.166 10.154 1.00 94.81 241 SER A CA 1
ATOM 1820 C C . SER A 1 241 ? -20.299 5.559 10.357 1.00 94.81 241 SER A C 1
ATOM 1822 O O . SER A 1 241 ? -21.517 5.710 10.429 1.00 94.81 241 SER A O 1
ATOM 1824 N N . CYS A 1 242 ? -19.448 6.581 10.368 1.00 95.06 242 CYS A N 1
ATOM 1825 C CA . CYS A 1 242 ? -19.805 7.994 10.367 1.00 95.06 242 CYS A CA 1
ATOM 1826 C C . CYS A 1 242 ? -19.046 8.709 9.242 1.00 95.06 242 CYS A C 1
ATOM 1828 O O . CYS A 1 242 ? -17.816 8.787 9.264 1.00 95.06 242 CYS A O 1
ATOM 1830 N N . LEU A 1 243 ? -19.783 9.234 8.261 1.00 93.19 243 LEU A N 1
ATOM 1831 C CA . LEU A 1 243 ? -19.217 10.008 7.159 1.00 93.19 243 LEU A CA 1
ATOM 1832 C C . LEU A 1 243 ? -19.063 11.481 7.558 1.00 93.19 243 LEU A C 1
ATOM 1834 O O . LEU A 1 243 ? -20.026 12.139 7.947 1.00 93.19 243 LEU A O 1
ATOM 1838 N N . CYS A 1 244 ? -17.861 12.018 7.394 1.00 92.50 244 CYS A N 1
ATOM 1839 C CA . CYS A 1 244 ? -17.555 13.436 7.511 1.00 92.50 244 CYS A CA 1
ATOM 1840 C C . CYS A 1 244 ? -17.491 14.086 6.123 1.00 92.50 244 CYS A C 1
ATOM 1842 O O . CYS A 1 244 ? -16.824 13.590 5.223 1.00 92.50 244 CYS A O 1
ATOM 1844 N N . LEU A 1 245 ? -18.127 15.248 5.963 1.00 88.50 245 LEU A N 1
ATOM 1845 C CA . LEU A 1 245 ? -18.187 15.983 4.687 1.00 88.50 245 LEU A CA 1
ATOM 1846 C C . LEU A 1 245 ? -17.078 17.032 4.530 1.00 88.50 245 LEU A C 1
ATOM 1848 O O . LEU A 1 245 ? -17.212 17.996 3.782 1.00 88.50 245 LEU A O 1
ATOM 1852 N N . THR A 1 246 ? -15.987 16.873 5.274 1.00 83.62 246 THR A N 1
ATOM 1853 C CA . THR A 1 246 ? -14.841 17.791 5.272 1.00 83.62 246 THR A CA 1
ATOM 1854 C C . THR A 1 246 ? -13.754 17.394 4.271 1.00 83.62 246 THR A C 1
ATOM 1856 O O . THR A 1 246 ? -12.739 18.083 4.182 1.00 83.62 246 THR A O 1
ATOM 1859 N N . GLY A 1 247 ? -13.938 16.291 3.538 1.00 83.12 247 GLY A N 1
ATOM 1860 C CA . GLY A 1 247 ? -12.900 15.688 2.708 1.00 83.12 247 GLY A CA 1
ATOM 1861 C C . GLY A 1 247 ? -13.376 15.245 1.323 1.00 83.12 247 GLY A C 1
ATOM 1862 O O . GLY A 1 247 ? -13.866 16.067 0.552 1.00 83.12 247 GLY A O 1
ATOM 1863 N N . VAL A 1 248 ? -13.145 13.979 0.960 1.00 82.94 248 VAL A N 1
ATOM 1864 C CA . VAL A 1 248 ? -13.321 13.470 -0.415 1.00 82.94 248 VAL A CA 1
ATOM 1865 C C . VAL A 1 248 ? -14.777 13.487 -0.878 1.00 82.94 248 VAL A C 1
ATOM 1867 O O . VAL A 1 248 ? -15.032 13.921 -2.002 1.00 82.94 248 VAL A O 1
ATOM 1870 N N . THR A 1 249 ? -15.708 13.016 -0.045 1.00 82.19 249 THR A N 1
ATOM 1871 C CA . THR A 1 249 ? -17.130 12.933 -0.405 1.00 82.19 249 THR A CA 1
ATOM 1872 C C . THR A 1 249 ? -17.825 14.269 -0.172 1.00 82.19 249 THR A C 1
ATOM 1874 O O . THR A 1 249 ? -17.933 14.735 0.963 1.00 82.19 249 THR A O 1
ATOM 1877 N N . GLY A 1 250 ? -18.342 14.865 -1.247 1.00 84.75 250 GLY A N 1
ATOM 1878 C CA . GLY A 1 250 ? -19.158 16.078 -1.186 1.00 84.75 250 GLY A CA 1
ATOM 1879 C C . GLY A 1 250 ? -20.653 15.810 -0.971 1.00 84.75 250 GLY A C 1
ATOM 1880 O O . GLY A 1 250 ? -21.140 14.692 -1.128 1.00 84.75 250 GLY A O 1
ATOM 1881 N N . ASN A 1 251 ? -21.412 16.873 -0.677 1.00 85.56 251 ASN A N 1
ATOM 1882 C CA . ASN A 1 251 ? -22.872 16.805 -0.509 1.00 85.56 251 ASN A CA 1
ATOM 1883 C C . ASN A 1 251 ? -23.603 16.233 -1.734 1.00 85.56 251 ASN A C 1
ATOM 1885 O O . ASN A 1 251 ? -24.599 15.534 -1.583 1.00 85.56 251 ASN A O 1
ATOM 1889 N N . GLU A 1 252 ? -23.136 16.553 -2.939 1.00 85.38 252 GLU A N 1
ATOM 1890 C CA . GLU A 1 252 ? -23.743 16.087 -4.188 1.00 85.38 252 GLU A CA 1
ATOM 1891 C C . GLU A 1 252 ? -23.581 14.575 -4.360 1.00 85.38 252 GLU A C 1
ATOM 1893 O O . GLU A 1 252 ? -24.579 13.867 -4.438 1.00 85.38 252 GLU A O 1
ATOM 1898 N N . GLN A 1 253 ? -22.348 14.073 -4.262 1.00 81.88 253 GLN A N 1
ATOM 1899 C CA . GLN A 1 253 ? -22.051 12.636 -4.295 1.00 81.88 253 GLN A CA 1
ATOM 1900 C C . GLN A 1 253 ? -22.822 11.862 -3.218 1.00 81.88 253 GLN A C 1
ATOM 1902 O O . GLN A 1 253 ? -23.304 10.758 -3.462 1.00 81.88 253 GLN A O 1
ATOM 1907 N N . LEU A 1 254 ? -22.984 12.447 -2.025 1.00 85.06 254 LEU A N 1
ATOM 1908 C CA . LEU A 1 254 ? -23.799 11.848 -0.972 1.00 85.06 254 LEU A CA 1
ATOM 1909 C C . LEU A 1 254 ? -25.285 11.772 -1.367 1.00 85.06 254 LEU A C 1
ATOM 1911 O O . LEU A 1 254 ? -25.925 10.744 -1.150 1.00 85.06 254 LEU A O 1
ATOM 1915 N N . ARG A 1 255 ? -25.845 12.838 -1.953 1.00 85.62 255 ARG A N 1
ATOM 1916 C CA . ARG A 1 255 ? -27.236 12.847 -2.439 1.00 85.62 255 ARG A CA 1
ATOM 1917 C C . ARG A 1 255 ? -27.450 11.823 -3.546 1.00 85.62 255 ARG A C 1
ATOM 1919 O O . ARG A 1 255 ? -28.455 11.121 -3.511 1.00 85.62 255 ARG A O 1
ATOM 1926 N N . GLU A 1 256 ? -26.517 11.718 -4.485 1.00 85.75 256 GLU A N 1
ATOM 1927 C CA . GLU A 1 256 ? -26.550 10.715 -5.552 1.00 85.75 256 GLU A CA 1
ATOM 1928 C C . GLU A 1 256 ? -26.541 9.296 -4.980 1.00 85.75 256 GLU A C 1
ATOM 1930 O O . GLU A 1 256 ? -27.374 8.476 -5.365 1.00 85.75 256 GLU A O 1
ATOM 1935 N N . ALA A 1 257 ? -25.672 9.020 -4.002 1.00 82.25 257 ALA A N 1
ATOM 1936 C CA . ALA A 1 257 ? -25.623 7.725 -3.329 1.00 82.25 257 ALA A CA 1
ATOM 1937 C C . ALA A 1 257 ? -26.952 7.384 -2.629 1.00 82.25 257 ALA A C 1
ATOM 1939 O O . ALA A 1 257 ? -27.454 6.266 -2.766 1.00 82.25 257 ALA A O 1
ATOM 1940 N N . PHE A 1 258 ? -27.570 8.345 -1.931 1.00 82.25 258 PHE A N 1
ATOM 1941 C CA . PHE A 1 258 ? -28.889 8.147 -1.318 1.00 82.25 258 PHE A CA 1
ATOM 1942 C C . PHE A 1 258 ? -30.001 7.948 -2.350 1.00 82.25 258 PHE A C 1
ATOM 1944 O O . PHE A 1 258 ? -30.862 7.091 -2.155 1.00 82.25 258 PHE A O 1
ATOM 1951 N N . ALA A 1 259 ? -29.988 8.706 -3.448 1.00 80.62 259 ALA A N 1
ATOM 1952 C CA . ALA A 1 259 ? -30.965 8.562 -4.521 1.00 80.62 259 ALA A CA 1
ATOM 1953 C C . ALA A 1 259 ? -30.859 7.183 -5.190 1.00 80.62 259 ALA A C 1
ATOM 1955 O O . ALA A 1 259 ? -31.876 6.521 -5.394 1.00 80.62 259 ALA A O 1
ATOM 1956 N N . ALA A 1 260 ? -29.637 6.717 -5.459 1.00 78.38 260 ALA A N 1
ATOM 1957 C CA . ALA A 1 260 ? -29.381 5.387 -6.002 1.00 78.38 260 ALA A CA 1
ATOM 1958 C C . ALA A 1 260 ? -29.869 4.280 -5.052 1.00 78.38 260 ALA A C 1
ATOM 1960 O O . ALA A 1 260 ? -30.548 3.348 -5.487 1.00 78.38 260 ALA A O 1
ATOM 1961 N N . ALA A 1 261 ? -29.597 4.407 -3.749 1.00 77.75 261 ALA A N 1
ATOM 1962 C CA . ALA A 1 261 ? -30.076 3.461 -2.742 1.00 77.75 261 ALA A CA 1
ATOM 1963 C C . ALA A 1 261 ? -31.613 3.439 -2.645 1.00 77.75 261 ALA A C 1
ATOM 1965 O O . ALA A 1 261 ? -32.216 2.367 -2.602 1.00 77.75 261 ALA A O 1
ATOM 1966 N N . ALA A 1 262 ? -32.261 4.608 -2.667 1.00 74.00 262 ALA A N 1
ATOM 1967 C CA . ALA A 1 262 ? -33.718 4.719 -2.640 1.00 74.00 262 ALA A CA 1
ATOM 1968 C C . ALA A 1 262 ? -34.369 4.134 -3.904 1.00 74.00 262 ALA A C 1
ATOM 1970 O O . ALA A 1 262 ? -35.391 3.456 -3.810 1.00 74.00 262 ALA A O 1
ATOM 1971 N N . ALA A 1 263 ? -33.767 4.341 -5.079 1.00 72.00 263 ALA A N 1
ATOM 1972 C CA . ALA A 1 263 ? -34.238 3.763 -6.335 1.00 72.00 263 ALA A CA 1
ATOM 1973 C C . ALA A 1 263 ? -34.108 2.229 -6.346 1.00 72.00 263 ALA A C 1
ATOM 1975 O O . ALA A 1 263 ? -35.056 1.544 -6.733 1.00 72.00 263 ALA A O 1
ATOM 1976 N N . GLY A 1 264 ? -32.988 1.690 -5.850 1.00 60.38 264 GLY A N 1
ATOM 1977 C CA . GLY A 1 264 ? -32.780 0.245 -5.700 1.00 60.38 264 GLY A CA 1
ATOM 1978 C C . GLY A 1 264 ? -33.715 -0.407 -4.673 1.00 60.38 264 GLY A C 1
ATOM 1979 O O . GLY A 1 264 ? -34.186 -1.526 -4.881 1.00 60.38 264 GLY A O 1
ATOM 1980 N N . ALA A 1 265 ? -34.059 0.307 -3.596 1.00 53.00 265 ALA A N 1
ATOM 1981 C CA . ALA A 1 265 ? -35.050 -0.137 -2.615 1.00 53.00 265 ALA A CA 1
ATOM 1982 C C . ALA A 1 265 ? -36.491 -0.068 -3.161 1.00 53.00 265 ALA A C 1
ATOM 1984 O O . ALA A 1 265 ? -37.296 -0.961 -2.902 1.00 53.00 265 ALA A O 1
ATOM 1985 N N . SER A 1 266 ? -36.812 0.951 -3.965 1.00 40.97 266 SER A N 1
ATOM 1986 C CA . SER A 1 266 ? -38.138 1.138 -4.571 1.00 40.97 266 SER A CA 1
ATOM 1987 C C . SER A 1 266 ? -38.445 0.091 -5.653 1.00 40.97 266 SER A C 1
ATOM 1989 O O . SER A 1 266 ? -39.575 -0.381 -5.756 1.00 40.97 266 SER A O 1
ATOM 1991 N N . SER A 1 267 ? -37.435 -0.398 -6.387 1.00 38.78 267 SER A N 1
ATOM 1992 C CA . SER A 1 267 ? -37.611 -1.527 -7.318 1.00 38.78 267 SER A CA 1
ATOM 1993 C C . SER A 1 267 ? -37.906 -2.875 -6.642 1.00 38.78 267 SER A C 1
ATOM 1995 O O . SER A 1 267 ? -38.335 -3.809 -7.319 1.00 38.78 267 SER A O 1
ATOM 1997 N N . HIS A 1 268 ? -37.730 -2.979 -5.319 1.00 37.44 268 HIS A N 1
ATOM 1998 C CA . HIS A 1 268 ? -38.124 -4.146 -4.523 1.00 37.44 268 HIS A CA 1
ATOM 1999 C C . HIS A 1 268 ? -39.479 -3.986 -3.812 1.00 37.44 268 HIS A C 1
ATOM 2001 O O . HIS A 1 268 ? -39.949 -4.939 -3.191 1.00 37.44 268 HIS A O 1
ATOM 2007 N N . VAL A 1 269 ? -40.152 -2.837 -3.952 1.00 34.91 269 VAL A N 1
ATOM 2008 C CA . VAL A 1 269 ? -41.490 -2.599 -3.389 1.00 34.91 269 VAL A CA 1
ATOM 2009 C C . VAL A 1 269 ? -42.470 -2.204 -4.499 1.00 34.91 269 VAL A C 1
ATOM 2011 O O . VAL A 1 269 ? -42.853 -1.053 -4.668 1.00 34.91 269 VAL A O 1
ATOM 2014 N N . SER A 1 270 ? -42.922 -3.201 -5.260 1.00 28.86 270 SER A N 1
ATOM 2015 C CA . SER A 1 270 ? -44.229 -3.182 -5.936 1.00 28.86 270 SER A CA 1
ATOM 2016 C C . SER A 1 270 ? -44.692 -4.642 -6.071 1.00 28.86 270 SER A C 1
ATOM 2018 O O . SER A 1 270 ? -43.926 -5.473 -6.542 1.00 28.86 270 SER A O 1
ATOM 2020 N N . ARG A 1 271 ? -45.865 -5.104 -5.627 1.00 34.78 271 ARG A N 1
ATOM 2021 C CA . ARG A 1 271 ? -47.130 -4.487 -5.207 1.00 34.78 271 ARG A CA 1
ATOM 2022 C C . ARG A 1 271 ? -47.728 -5.292 -4.037 1.00 34.78 271 ARG A C 1
ATOM 2024 O O . ARG A 1 271 ? -47.966 -6.482 -4.201 1.00 34.78 271 ARG A O 1
ATOM 2031 N N . ALA A 1 272 ? -48.042 -4.624 -2.935 1.00 31.62 272 ALA A N 1
ATOM 2032 C CA . ALA A 1 272 ? -49.076 -4.974 -1.952 1.00 31.62 272 ALA A CA 1
ATOM 2033 C C . ALA A 1 272 ? -49.246 -3.713 -1.086 1.00 31.62 272 ALA A C 1
ATOM 2035 O O . ALA A 1 272 ? -48.246 -3.135 -0.681 1.00 31.62 272 ALA A O 1
ATOM 2036 N N . ASP A 1 273 ? -50.394 -3.123 -0.804 1.00 32.62 273 ASP A N 1
ATOM 2037 C CA . ASP A 1 273 ? -51.773 -3.317 -1.206 1.00 32.62 273 ASP A CA 1
ATOM 2038 C C . ASP A 1 273 ? -52.382 -1.910 -1.208 1.00 32.62 273 ASP A C 1
ATOM 2040 O O . ASP A 1 273 ? -52.286 -1.180 -0.224 1.00 32.62 273 ASP A O 1
ATOM 2044 N N . ALA A 1 274 ? -53.015 -1.522 -2.307 1.00 31.88 274 ALA A N 1
ATOM 2045 C CA . ALA A 1 274 ? -53.987 -0.438 -2.304 1.00 31.88 274 ALA A CA 1
ATOM 2046 C C . ALA A 1 274 ? -55.214 -0.958 -3.046 1.00 31.88 274 ALA A C 1
ATOM 2048 O O . ALA A 1 274 ? -55.434 -0.668 -4.221 1.00 31.88 274 ALA A O 1
ATOM 2049 N N . LYS A 1 275 ? -55.977 -1.813 -2.360 1.00 30.16 275 LYS A N 1
ATOM 2050 C CA . LYS A 1 275 ? -57.378 -2.039 -2.687 1.00 30.16 275 LYS A CA 1
ATOM 2051 C C . LYS A 1 275 ? -58.213 -1.836 -1.439 1.00 30.16 275 LYS A C 1
ATOM 2053 O O . LYS A 1 275 ? -58.165 -2.599 -0.481 1.00 30.16 275 LYS A O 1
ATOM 2058 N N . GLU A 1 276 ? -58.918 -0.723 -1.519 1.00 28.69 276 GLU A N 1
ATOM 2059 C CA . GLU A 1 276 ? -60.236 -0.465 -0.976 1.00 28.69 276 GLU A CA 1
ATOM 2060 C C . GLU A 1 276 ? -61.023 -1.749 -0.675 1.00 28.69 276 GLU A C 1
ATOM 2062 O O . GLU A 1 276 ? -61.087 -2.693 -1.468 1.00 28.69 276 GLU A O 1
ATOM 2067 N N . VAL A 1 277 ? -61.593 -1.752 0.523 1.00 27.44 277 VAL A N 1
ATOM 2068 C CA . VAL A 1 277 ? -62.502 -2.760 1.048 1.00 27.44 277 VAL A CA 1
ATOM 2069 C C . VAL A 1 277 ? -63.746 -2.816 0.163 1.00 27.44 277 VAL A C 1
ATOM 2071 O O . VAL A 1 277 ? -64.509 -1.860 0.155 1.00 27.44 277 VAL A O 1
ATOM 2074 N N . ASP A 1 278 ? -63.987 -3.952 -0.498 1.00 29.59 278 ASP A N 1
ATOM 2075 C CA . ASP A 1 278 ? -65.271 -4.646 -0.346 1.00 29.59 278 ASP A CA 1
ATOM 2076 C C . ASP A 1 278 ? -65.222 -6.129 -0.785 1.00 29.59 278 ASP A C 1
ATOM 2078 O O . ASP A 1 278 ? -64.708 -6.475 -1.846 1.00 29.59 278 ASP A O 1
ATOM 2082 N N . GLY A 1 279 ? -65.800 -7.006 0.045 1.00 29.06 279 GLY A N 1
ATOM 2083 C CA . GLY A 1 279 ? -66.494 -8.230 -0.395 1.00 29.06 279 GLY A CA 1
ATOM 2084 C C . GLY A 1 279 ? -65.740 -9.514 -0.812 1.00 29.06 279 GLY A C 1
ATOM 2085 O O . GLY A 1 279 ? -65.639 -9.822 -1.989 1.00 29.06 279 GLY A O 1
ATOM 2086 N N . LYS A 1 280 ? -65.474 -10.384 0.181 1.00 29.50 280 LYS A N 1
ATOM 2087 C CA . LYS A 1 280 ? -65.617 -11.874 0.189 1.00 29.50 280 LYS A CA 1
ATOM 2088 C C . LYS A 1 280 ? -64.736 -12.809 -0.694 1.00 29.50 280 LYS A C 1
ATOM 2090 O O . LYS A 1 280 ? -65.041 -13.105 -1.838 1.00 29.50 280 LYS A O 1
ATOM 2095 N N . ALA A 1 281 ? -63.857 -13.516 0.036 1.00 29.17 281 ALA A N 1
ATOM 2096 C CA . ALA A 1 281 ? -63.767 -14.988 0.194 1.00 29.17 281 ALA A CA 1
ATOM 2097 C C . ALA A 1 281 ? -62.926 -15.893 -0.758 1.00 29.17 281 ALA A C 1
ATOM 2099 O O . ALA A 1 281 ? -63.356 -16.273 -1.837 1.00 29.17 281 ALA A O 1
ATOM 2100 N N . ARG A 1 282 ? -61.855 -16.433 -0.136 1.00 26.34 282 ARG A N 1
ATOM 2101 C CA . ARG A 1 282 ? -61.393 -17.848 -0.036 1.00 26.34 282 ARG A CA 1
ATOM 2102 C C . ARG A 1 282 ? -60.554 -18.535 -1.149 1.00 26.34 282 ARG A C 1
ATOM 2104 O O . ARG A 1 282 ? -61.044 -18.928 -2.194 1.00 26.34 282 ARG A O 1
ATOM 2111 N N . THR A 1 283 ? -59.334 -18.884 -0.697 1.00 27.28 283 THR A N 1
ATOM 2112 C CA . THR A 1 283 ? -58.618 -20.191 -0.712 1.00 27.28 283 THR A CA 1
ATOM 2113 C C . THR A 1 283 ? -57.776 -20.681 -1.904 1.00 27.28 283 THR A C 1
ATOM 2115 O O . THR A 1 283 ? -58.285 -21.026 -2.960 1.00 27.28 283 THR A O 1
ATOM 2118 N N . SER A 1 284 ? -56.519 -20.981 -1.533 1.00 25.62 284 SER A N 1
ATOM 2119 C CA . SER A 1 284 ? -55.638 -22.098 -1.935 1.00 25.62 284 SER A CA 1
ATOM 2120 C C . SER A 1 284 ? -54.727 -21.952 -3.163 1.00 25.62 284 SER A C 1
ATOM 2122 O O . SER A 1 284 ? -55.101 -21.448 -4.213 1.00 25.62 284 SER A O 1
ATOM 2124 N N . ALA A 1 285 ? -53.484 -22.394 -2.952 1.00 29.53 285 ALA A N 1
ATOM 2125 C CA . ALA A 1 285 ? -52.325 -22.305 -3.829 1.00 29.53 285 ALA A CA 1
ATOM 2126 C C . ALA A 1 285 ? -52.185 -23.533 -4.745 1.00 29.53 285 ALA A C 1
ATOM 2128 O O . ALA A 1 285 ? -52.504 -24.640 -4.323 1.00 29.53 285 ALA A O 1
ATOM 2129 N N . SER A 1 286 ? -51.611 -23.366 -5.943 1.00 22.97 286 SER A N 1
ATOM 2130 C CA . SER A 1 286 ? -50.498 -24.197 -6.452 1.00 22.97 286 SER A CA 1
ATOM 2131 C C . SER A 1 286 ? -50.104 -23.856 -7.902 1.00 22.97 286 SER A C 1
ATOM 2133 O O . SER A 1 286 ? -50.925 -23.812 -8.808 1.00 22.97 286 SER A O 1
ATOM 2135 N N . ILE A 1 287 ? -48.807 -23.566 -8.046 1.00 36.28 287 ILE A N 1
ATOM 2136 C CA . ILE A 1 287 ? -47.820 -23.952 -9.074 1.00 36.28 287 ILE A CA 1
ATOM 2137 C C . ILE A 1 287 ? -48.345 -24.268 -10.492 1.00 36.28 287 ILE A C 1
ATOM 2139 O O . ILE A 1 287 ? -48.913 -25.328 -10.736 1.00 36.28 287 ILE A O 1
ATOM 2143 N N . GLY A 1 288 ? -48.001 -23.400 -11.454 1.00 23.03 288 GLY A N 1
ATOM 2144 C CA . GLY A 1 288 ? -48.162 -23.622 -12.895 1.00 23.03 288 GLY A CA 1
ATOM 2145 C C . GLY A 1 288 ? -46.984 -23.050 -13.696 1.00 23.03 288 GLY A C 1
ATOM 2146 O O . GLY A 1 288 ? -46.645 -21.880 -13.569 1.00 23.03 288 GLY A O 1
ATOM 2147 N N . SER A 1 289 ? -46.359 -23.929 -14.474 1.00 25.05 289 SER A N 1
ATOM 2148 C CA . SER A 1 289 ? -45.088 -23.883 -15.215 1.00 25.05 289 SER A CA 1
ATOM 2149 C C . SER A 1 289 ? -44.759 -22.661 -16.093 1.00 25.05 289 SER A C 1
ATOM 2151 O O . SER A 1 289 ? -45.548 -22.254 -16.943 1.00 25.05 289 SER A O 1
ATOM 2153 N N . LEU A 1 290 ? -43.500 -22.214 -15.981 1.00 27.52 290 LEU A N 1
ATOM 2154 C CA . LEU A 1 290 ? -42.765 -21.360 -16.923 1.00 27.52 290 LEU A CA 1
ATOM 2155 C C . LEU A 1 290 ? -42.376 -22.142 -18.194 1.00 27.52 290 LEU A C 1
ATOM 2157 O O . LEU A 1 290 ? -41.709 -23.170 -18.098 1.00 27.52 290 LEU A O 1
ATOM 2161 N N . SER A 1 291 ? -42.695 -21.608 -19.376 1.00 26.06 291 SER A N 1
ATOM 2162 C CA . SER A 1 291 ? -42.056 -21.989 -20.645 1.00 26.06 291 SER A CA 1
ATOM 2163 C C . SER A 1 291 ? -41.357 -20.776 -21.259 1.00 26.06 291 SER A C 1
ATOM 2165 O O . SER A 1 291 ? -41.976 -19.735 -21.476 1.00 26.06 291 SER A O 1
ATOM 2167 N N . CYS A 1 292 ? -40.058 -20.926 -21.505 1.00 33.88 292 CYS A N 1
ATOM 2168 C CA . CYS A 1 292 ? -39.115 -19.898 -21.936 1.00 33.88 292 CYS A CA 1
ATOM 2169 C C . CYS A 1 292 ? -38.869 -19.977 -23.453 1.00 33.88 292 CYS A C 1
ATOM 2171 O O . CYS A 1 292 ? -38.682 -21.074 -23.980 1.00 33.88 292 CYS A O 1
ATOM 2173 N N . SER A 1 293 ? -38.813 -18.836 -24.148 1.00 29.25 293 SER A N 1
ATOM 2174 C CA . SER A 1 293 ? -38.134 -18.701 -25.448 1.00 29.25 293 SER A CA 1
ATOM 2175 C C . SER A 1 293 ? -37.975 -17.223 -25.849 1.00 29.25 293 SER A C 1
ATOM 2177 O O . SER A 1 293 ? -38.642 -16.367 -25.272 1.00 29.25 293 SER A O 1
ATOM 2179 N N . PRO A 1 294 ? -37.015 -16.876 -26.723 1.00 35.62 294 PRO A N 1
ATOM 2180 C CA . PRO A 1 294 ? -35.721 -16.398 -26.253 1.00 35.62 294 PRO A CA 1
ATOM 2181 C C . PRO A 1 294 ? -35.354 -15.046 -26.875 1.00 35.62 294 PRO A C 1
ATOM 2183 O O . PRO A 1 294 ? -35.240 -14.919 -28.088 1.00 35.62 294 PRO A O 1
ATOM 2186 N N . ALA A 1 295 ? -35.084 -14.050 -26.038 1.00 28.34 295 ALA A N 1
ATOM 2187 C CA . ALA A 1 295 ? -34.288 -12.887 -26.411 1.00 28.34 295 ALA A CA 1
ATOM 2188 C C . ALA A 1 295 ? -33.748 -12.244 -25.129 1.00 28.34 295 ALA A C 1
ATOM 2190 O O . ALA A 1 295 ? -34.516 -11.736 -24.321 1.00 28.34 295 ALA A O 1
ATOM 2191 N N . ALA A 1 296 ? -32.428 -12.360 -24.963 1.00 32.41 296 ALA A N 1
ATOM 2192 C CA . ALA A 1 296 ? -31.550 -11.693 -23.998 1.00 32.41 296 ALA A CA 1
ATOM 2193 C C . ALA A 1 296 ? -32.013 -11.656 -22.523 1.00 32.41 296 ALA A C 1
ATOM 2195 O O . ALA A 1 296 ? -32.840 -10.846 -22.119 1.00 32.41 296 ALA A O 1
ATOM 2196 N N . ARG A 1 297 ? -31.394 -12.504 -21.686 1.00 29.31 297 ARG A N 1
ATOM 2197 C CA . ARG A 1 297 ? -31.528 -12.471 -20.219 1.00 29.31 297 ARG A CA 1
ATOM 2198 C C . ARG A 1 297 ? -31.255 -11.065 -19.654 1.00 29.31 297 ARG A C 1
ATOM 2200 O O . ARG A 1 297 ? -30.141 -10.576 -19.821 1.00 29.31 297 ARG A O 1
ATOM 2207 N N . PRO A 1 298 ? -32.172 -10.501 -18.857 1.00 49.25 298 PRO A N 1
ATOM 2208 C CA . PRO A 1 298 ? -31.813 -9.709 -17.688 1.00 49.25 298 PRO A CA 1
ATOM 2209 C C . PRO A 1 298 ? -31.465 -10.658 -16.518 1.00 49.25 298 PRO A C 1
ATOM 2211 O O . PRO A 1 298 ? -32.105 -11.707 -16.378 1.00 49.25 298 PRO A O 1
ATOM 2214 N N . PRO A 1 299 ? -30.464 -10.338 -15.675 1.00 33.31 299 PRO A N 1
ATOM 2215 C CA . PRO A 1 299 ? -30.554 -10.752 -14.276 1.00 33.31 299 PRO A CA 1
ATOM 2216 C C . PRO A 1 299 ? -30.153 -9.666 -13.261 1.00 33.31 299 PRO A C 1
ATOM 2218 O O . PRO A 1 299 ? -29.585 -8.628 -13.581 1.00 33.31 299 PRO A O 1
ATOM 2221 N N . LEU A 1 300 ? -30.562 -9.962 -12.032 1.00 27.33 300 LEU A N 1
ATOM 2222 C CA . LEU A 1 300 ? -30.875 -9.106 -10.891 1.00 27.33 300 LEU A CA 1
ATOM 2223 C C . LEU A 1 300 ? -29.672 -8.559 -10.077 1.00 27.33 300 LEU A C 1
ATOM 2225 O O . LEU A 1 300 ? -28.556 -9.060 -10.193 1.00 27.33 300 LEU A O 1
ATOM 2229 N N . PRO A 1 301 ? -29.937 -7.562 -9.204 1.00 51.12 301 PRO A N 1
ATOM 2230 C CA . PRO A 1 301 ? -29.028 -6.994 -8.204 1.00 51.12 301 PRO A CA 1
ATOM 2231 C C . PRO A 1 301 ? -28.587 -8.001 -7.135 1.00 51.12 301 PRO A C 1
ATOM 2233 O O . PRO A 1 301 ? -29.414 -8.772 -6.664 1.00 51.12 301 PRO A O 1
ATOM 2236 N N . THR A 1 302 ? -27.317 -7.907 -6.697 1.00 33.19 302 THR A N 1
ATOM 2237 C CA . THR A 1 302 ? -26.833 -8.432 -5.395 1.00 33.19 302 THR A CA 1
ATOM 2238 C C . THR A 1 302 ? -25.420 -7.970 -4.963 1.00 33.19 302 THR A C 1
ATOM 2240 O O . THR A 1 302 ? -24.989 -8.358 -3.889 1.00 33.19 302 THR A O 1
ATOM 2243 N N . PHE A 1 303 ? -24.680 -7.120 -5.697 1.00 38.34 303 PHE A N 1
ATOM 2244 C CA . PHE A 1 303 ? -23.257 -6.759 -5.445 1.00 38.34 303 PHE A CA 1
ATOM 2245 C C . PHE A 1 303 ? -22.991 -5.771 -4.269 1.00 38.34 303 PHE A C 1
ATOM 2247 O O . PHE A 1 303 ? -22.116 -4.919 -4.246 1.00 38.34 303 PHE A O 1
ATOM 2254 N N . ILE A 1 304 ? -23.680 -6.003 -3.168 1.00 38.41 304 ILE A N 1
ATOM 2255 C CA . ILE A 1 304 ? -22.958 -6.142 -1.900 1.00 38.41 304 ILE A CA 1
ATOM 2256 C C . ILE A 1 304 ? -22.160 -7.492 -1.897 1.00 38.41 304 ILE A C 1
ATOM 2258 O O . ILE A 1 304 ? -21.322 -7.715 -1.034 1.00 38.41 304 ILE A O 1
ATOM 2262 N N . ILE A 1 305 ? -22.353 -8.362 -2.911 1.00 34.19 305 ILE A N 1
ATOM 2263 C CA . ILE A 1 305 ? -21.786 -9.715 -3.126 1.00 34.19 305 ILE A CA 1
ATOM 2264 C C . ILE A 1 305 ? -20.558 -9.841 -4.089 1.00 34.19 305 ILE A C 1
ATOM 2266 O O . ILE A 1 305 ? -19.704 -10.679 -3.817 1.00 34.19 305 ILE A O 1
ATOM 2270 N N . ASP A 1 306 ? -20.351 -9.039 -5.148 1.00 32.91 306 ASP A N 1
ATOM 2271 C CA . ASP A 1 306 ? -19.186 -9.155 -6.086 1.00 32.91 306 ASP A CA 1
ATOM 2272 C C . ASP A 1 306 ? -17.828 -8.573 -5.616 1.00 32.91 306 ASP A C 1
ATOM 2274 O O . ASP A 1 306 ? -16.963 -8.234 -6.425 1.00 32.91 306 ASP A O 1
ATOM 2278 N N . THR A 1 307 ? -17.529 -8.584 -4.317 1.00 35.75 307 THR A N 1
ATOM 2279 C CA . THR A 1 307 ? -16.114 -8.570 -3.876 1.00 35.75 307 THR A CA 1
ATOM 2280 C C . THR A 1 307 ? -15.380 -9.866 -4.311 1.00 35.75 307 THR A C 1
ATOM 2282 O O . THR A 1 307 ? -14.160 -9.954 -4.213 1.00 35.75 307 THR A O 1
ATOM 2285 N N . ALA A 1 308 ? -16.094 -10.874 -4.841 1.00 29.17 308 ALA A N 1
ATOM 2286 C CA . ALA A 1 308 ? -15.609 -12.246 -5.017 1.00 29.17 308 ALA A CA 1
ATOM 2287 C C . ALA A 1 308 ? -15.279 -12.721 -6.459 1.00 29.17 308 ALA A C 1
ATOM 2289 O O . ALA A 1 308 ? -14.800 -13.845 -6.593 1.00 29.17 308 ALA A O 1
ATOM 2290 N N . ALA A 1 309 ? -15.488 -11.946 -7.538 1.00 30.08 309 ALA A N 1
ATOM 2291 C CA . ALA A 1 309 ? -15.464 -12.534 -8.895 1.00 30.08 309 ALA A CA 1
ATOM 2292 C C . ALA A 1 309 ? -14.179 -12.408 -9.755 1.00 30.08 309 ALA A C 1
ATOM 2294 O O . ALA A 1 309 ? -13.936 -13.333 -10.522 1.00 30.08 309 ALA A O 1
ATOM 2295 N N . HIS A 1 310 ? -13.333 -11.362 -9.707 1.00 35.78 310 HIS A N 1
ATOM 2296 C CA . HIS A 1 310 ? -12.325 -11.181 -10.792 1.00 35.78 310 HIS A CA 1
ATOM 2297 C C . HIS A 1 310 ? -10.867 -10.872 -10.414 1.00 35.78 310 HIS A C 1
ATOM 2299 O O . HIS A 1 310 ? -10.100 -10.333 -11.208 1.00 35.78 310 HIS A O 1
ATOM 2305 N N . LEU A 1 311 ? -10.426 -11.381 -9.264 1.00 29.98 311 LEU A N 1
ATOM 2306 C CA . LEU A 1 311 ? -9.002 -11.566 -8.956 1.00 29.98 311 LEU A CA 1
ATOM 2307 C C . LEU A 1 311 ? -8.337 -12.778 -9.678 1.00 29.98 311 LEU A C 1
ATOM 2309 O O . LEU A 1 311 ? -7.176 -13.044 -9.395 1.00 29.98 311 LEU A O 1
ATOM 2313 N N . CYS A 1 312 ? -8.998 -13.499 -10.611 1.00 30.25 312 CYS A N 1
ATOM 2314 C CA . CYS A 1 312 ? -8.391 -14.493 -11.540 1.00 30.25 312 CYS A CA 1
ATOM 2315 C C . CYS A 1 312 ? -9.354 -14.919 -12.693 1.00 30.25 312 CYS A C 1
ATOM 2317 O O . CYS A 1 312 ? -10.563 -14.969 -12.458 1.00 30.25 312 CYS A O 1
ATOM 2319 N N . PRO A 1 313 ? -8.868 -15.256 -13.915 1.00 41.66 313 PRO A N 1
ATO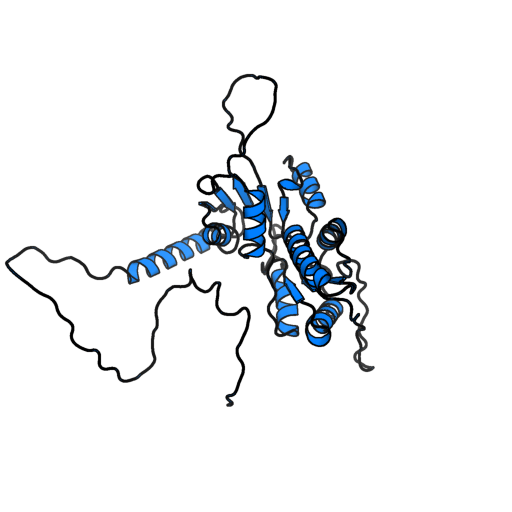M 2320 C CA . PRO A 1 313 ? -9.677 -15.679 -15.074 1.00 41.66 313 PRO A CA 1
ATOM 2321 C C . PRO A 1 313 ? -9.704 -17.214 -15.277 1.0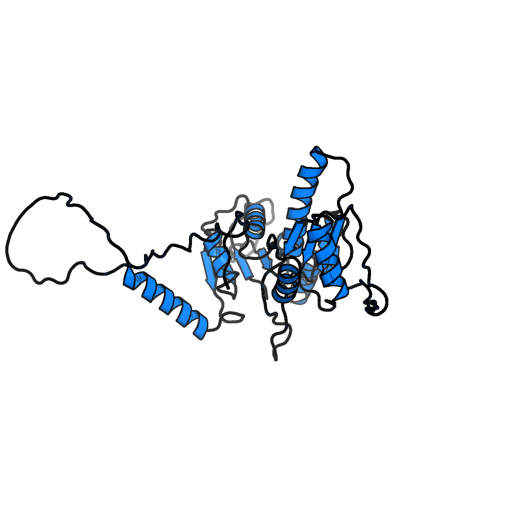0 41.66 313 PRO A C 1
ATOM 2323 O O . PRO A 1 313 ? -8.795 -17.901 -14.809 1.00 41.66 313 PRO A O 1
ATOM 2326 N N . PRO A 1 314 ? -10.637 -17.765 -16.080 1.00 32.69 314 PRO A N 1
ATOM 2327 C CA . PRO A 1 314 ? -10.417 -19.007 -16.812 1.00 32.69 314 PRO A CA 1
ATOM 2328 C C . PRO A 1 314 ? -10.222 -18.764 -18.317 1.00 32.69 314 PRO A C 1
ATOM 2330 O O . PRO A 1 314 ? -10.760 -17.837 -18.919 1.00 32.69 314 PRO A O 1
ATOM 2333 N N . SER A 1 315 ? -9.397 -19.624 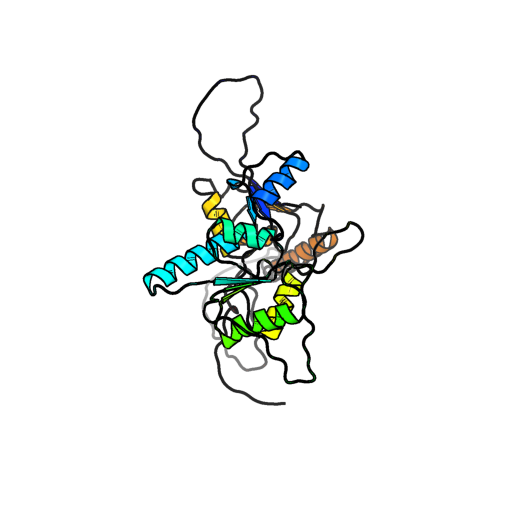-18.900 1.00 41.78 315 SER A N 1
ATOM 2334 C CA . SER A 1 315 ? -8.917 -19.642 -20.275 1.00 41.78 315 SER A CA 1
ATOM 2335 C C . SER A 1 315 ? -9.956 -20.080 -21.321 1.00 41.78 315 SER A C 1
ATOM 2337 O O . SER A 1 315 ? -10.949 -20.735 -21.017 1.00 41.78 315 SER A O 1
ATOM 2339 N N . SER A 1 316 ? -9.574 -19.825 -22.580 1.00 32.28 316 SER A N 1
ATOM 2340 C CA . SER A 1 316 ? -9.928 -20.505 -23.841 1.00 32.28 316 SER A CA 1
ATOM 2341 C C . SER A 1 316 ? -11.018 -19.906 -24.756 1.00 32.28 316 SER A C 1
ATOM 2343 O O . SER A 1 316 ? -12.206 -19.930 -24.470 1.00 32.28 316 SER A O 1
ATOM 2345 N N . ASN A 1 317 ? -10.518 -19.489 -25.931 1.00 31.67 317 ASN A N 1
ATOM 2346 C CA . ASN A 1 317 ? -11.099 -19.499 -27.282 1.00 31.67 317 ASN A CA 1
ATOM 2347 C C . ASN A 1 317 ? -12.322 -18.628 -27.627 1.00 31.67 317 ASN A C 1
ATOM 2349 O O . ASN A 1 317 ? -13.435 -18.887 -27.189 1.00 31.67 317 ASN A O 1
ATOM 2353 N N . GLY A 1 318 ? -12.136 -17.738 -28.615 1.00 26.44 318 GLY A N 1
ATOM 2354 C CA . GLY A 1 318 ? -13.229 -17.283 -29.483 1.00 26.44 318 GLY A CA 1
ATOM 2355 C C . GLY A 1 318 ? -12.998 -15.941 -30.175 1.00 26.44 318 GLY A C 1
ATOM 2356 O O . GLY A 1 318 ? -13.174 -14.901 -29.567 1.00 26.44 318 GLY A O 1
ATOM 2357 N N . LEU A 1 319 ? -12.609 -16.008 -31.445 1.00 27.16 319 LEU A N 1
ATOM 2358 C CA . LEU A 1 319 ? -12.284 -14.953 -32.414 1.00 27.16 319 LEU A CA 1
ATOM 2359 C C . LEU A 1 319 ? -13.433 -13.976 -32.794 1.00 27.16 319 LEU A C 1
ATOM 2361 O O . LEU A 1 319 ? -14.599 -14.302 -32.589 1.00 27.16 319 LEU A O 1
ATOM 2365 N N . LEU A 1 320 ? -13.037 -12.933 -33.559 1.00 26.25 320 LEU A N 1
ATOM 2366 C CA . LEU A 1 320 ? -13.778 -12.027 -34.483 1.00 26.25 320 LEU A CA 1
ATOM 2367 C C . LEU A 1 320 ? -14.289 -10.715 -33.853 1.00 26.25 320 LEU A C 1
ATOM 2369 O O . LEU A 1 320 ? -15.081 -10.761 -32.922 1.00 26.25 320 LEU A O 1
ATOM 2373 N N . LEU A 1 321 ? -13.928 -9.509 -34.310 1.00 31.91 321 LEU A N 1
ATOM 2374 C CA . LEU A 1 321 ? -13.209 -8.987 -35.489 1.00 31.91 321 LEU A CA 1
ATOM 2375 C C . LEU A 1 321 ? -12.405 -7.749 -35.059 1.00 31.91 321 LEU A C 1
ATOM 2377 O O . LEU A 1 321 ? -12.906 -7.028 -34.166 1.00 31.91 321 LEU A O 1
#

Sequence (321 aa):
MSGTLTTPAASSTASTPPTGNKQHKSVYYLTNNSTLSRKGFVAKLQTLGVPCTEQQVLCTSYSTAKYIRKQQKKAMHQSNKSSRVYVVGEEGLLEELRSNGIDAFGGQEEVYEEIDFGNDPEVSVQPDVDFVVVGLDRRFSYKKLQTAQLYINSCGAQFIGTNIDPLGNFSTKQKWAGAGTMVAAVAAACRAQPVLMGKPSEQMQQLVLEALEGEDLNRVLVVGDSLLTDIAFAASSALQSCLCLTGVTGNEQLREAFAAAAAGASSHVSRADAKEVDGKARTSASIGSLSCSPAARPPLPTFIIDTAAHLCPPSSNGLLL

Secondary structure (DSSP, 8-state):
--EEEEE-----------S------EEEEEE---SS-HHHHHHHHHHTT----GGGEEEHHHHHHHHHHHHHHHHHTT-----EEEEES-HHHHHHHHHTT--EEEGGG-------TTS-------TTEEEEEE---TT--HHHHHHHHHHHHTS-PEEEES---SEE--SSS--EE-HHHHHHHHHHHHT-PPEE-STTSHHHHHHHHHHTTTS-GGG-EEEES-IIIIIHHHHHTT-EEEE-TTSSS-HHHHHHHHHHHHHHHHTT---S----------------------S-------TTSGGGS-SS---------